Protein AF-0000000070062429 (afdb_homodimer)

Solvent-accessible surface area (backbone atoms only — not comparable to full-atom values): 14730 Å² total; per-residue (Å²): 133,79,77,72,74,72,66,80,68,76,55,63,67,63,40,26,47,52,20,19,51,53,17,20,53,53,18,23,56,52,14,24,55,52,13,23,43,54,13,16,30,54,13,10,53,55,12,18,28,54,13,13,53,51,18,25,38,51,44,48,48,59,53,40,70,71,44,87,50,76,78,37,52,62,55,46,52,49,38,52,50,44,50,52,55,56,72,70,49,67,70,51,47,75,78,54,83,60,47,66,62,53,49,50,53,50,50,52,45,48,51,51,46,49,54,64,50,27,73,58,27,59,75,61,34,86,54,62,77,62,47,47,54,61,40,46,41,64,50,65,63,83,119,132,80,76,72,74,72,66,81,67,76,54,64,66,62,40,26,48,52,21,18,51,54,17,22,54,53,19,22,54,53,14,24,54,52,13,24,42,54,13,16,30,54,14,9,55,54,12,20,32,54,14,13,51,49,20,26,39,51,44,48,47,57,53,40,70,72,44,86,50,75,78,36,52,63,54,45,50,49,38,50,51,45,50,50,54,55,71,70,50,65,70,50,48,77,78,54,84,60,48,66,61,53,49,49,52,51,50,53,46,48,51,50,47,50,53,64,49,28,73,57,27,58,74,63,35,85,55,64,75,60,52,49,55,61,39,46,45,63,49,68,62,83,119

pLDDT: mean 75.32, std 21.4, range [24.08, 95.56]

Foldseek 3Di:
DPPPPPPPPPPPPVVVVVVVVVCVVVVVVVVVVVVVVVVVVVLCLLVLLLVLLQVVLVVLLVVLVVPPDPLSVVLNVLSVVLNVLSVPQPSPDPPDPCNVVSVVVSVVSSVVSVVSVVVVCVVVPVVPPCVVVVVVSVPPVPD/DPPPPPPPPPPPPVVVVVVVVVCVVVCVVVVVVVVVVVVVVVLCLLVLLLVVLQVVLVVLLVVLVVPPDPLSVVLNVLSVVLNVLSVPQPSPDPPDPCNVVSVVVSVVSSVVNVVSVVVVCVVVPVVPPCVVVVCVSVPPVPD

Secondary structure (DSSP, 8-state):
------------HHHHHHHHHHHHHHHHHHHHHHHHHHHHHHHHHHHHHHHHHHHHHHHHHHHHHH---THHHHHHHHHHHHHHHHHH--TT-TT-TTHHHHHHHHHHHHHHHHHHHHHHHHHH----SSHHHHHHHH--TT-/------------HHHHHHHHHHHHHHHHHHHHHHHHHHHHHHHHHHHHHHHHHHHHHHHHHHHHHH---THHHHHHHHHHHHHHHHHH--TT-TT-TTHHHHHHHHHHHHHHHHHHHHHHHHHH----TTHHHHHHHH-----

Radius of gyration: 27.7 Å; Cα contacts (8 Å, |Δi|>4): 374; chains: 2; bounding box: 42×98×60 Å

InterPro domains:
  IPR019191 Essential protein Yae1, N-terminal [PF09811] (19-57)
  IPR052436 LTO1 complex adapter protein [PTHR28532] (14-120)

Sequence (286 aa):
MRRHRRSPGHPPAKFHGEGYQEGYEEGSSLGIVEGRQYGTLHGAKIGSEIGCYRGFALAWKCLLHSSTGEKDSRKMKVVEALIALLQHFPYGDPTYERLHEDLDRIRGKFRQLLQSSRTKMLRWQDLGSEMWACHACHILPWIMRRHRRSPGHPPAKFHGEGYQEGYEEGSSLGIVEGRQYGTLHGAKIGSEIGCYRGFALAWKCLLHSSTGEKDSRKMKVVEALIALLQHFPYGDPTYERLHEDLDRIRGKFRQLLQSSRTKMLRWQDLGSEMWACHACHILPWI

Structure (mmCIF, N/CA/C/O backbone):
data_AF-0000000070062429-model_v1
#
loop_
_entity.id
_entity.type
_entity.pdbx_description
1 polymer 'Protein LTO1 homolog isoform X3'
#
loop_
_atom_site.group_PDB
_atom_site.id
_atom_site.type_symbol
_atom_site.label_atom_id
_atom_site.label_alt_id
_atom_site.label_comp_id
_atom_site.label_asym_id
_atom_site.label_entity_id
_atom_site.label_seq_id
_atom_site.pdbx_PDB_ins_code
_atom_site.Cartn_x
_atom_site.Cartn_y
_atom_site.Cartn_z
_atom_site.occupancy
_atom_site.B_iso_or_equiv
_atom_site.auth_seq_id
_atom_site.auth_comp_id
_atom_site.auth_asym_id
_atom_site.auth_atom_id
_atom_site.pdbx_PDB_model_num
ATOM 1 N N . MET A 1 1 ? 20.422 -67.938 -21.125 1 33.97 1 MET A N 1
ATOM 2 C CA . MET A 1 1 ? 19.109 -67.375 -21.531 1 33.97 1 MET A CA 1
ATOM 3 C C . MET A 1 1 ? 18.891 -66 -20.938 1 33.97 1 MET A C 1
ATOM 5 O O . MET A 1 1 ? 18.719 -65.875 -19.734 1 33.97 1 MET A O 1
ATOM 9 N N . ARG A 1 2 ? 19.625 -65.062 -21.484 1 39.75 2 ARG A N 1
ATOM 10 C CA . ARG A 1 2 ? 19.656 -63.656 -21.109 1 39.75 2 ARG A CA 1
ATOM 11 C C . ARG A 1 2 ? 18.281 -63 -21.281 1 39.75 2 ARG A C 1
ATOM 13 O O . ARG A 1 2 ? 17.719 -63.031 -22.375 1 39.75 2 ARG A O 1
ATOM 20 N N . ARG A 1 3 ? 17.422 -63.188 -20.203 1 43.22 3 ARG A N 1
ATOM 21 C CA . ARG A 1 3 ? 16.141 -62.469 -20.188 1 43.22 3 ARG A CA 1
ATOM 22 C C . ARG A 1 3 ? 16.328 -61.031 -20.672 1 43.22 3 ARG A C 1
ATOM 24 O O . ARG A 1 3 ? 17.125 -60.281 -20.109 1 43.22 3 ARG A O 1
ATOM 31 N N . HIS A 1 4 ? 16.188 -60.812 -22 1 38.59 4 HIS A N 1
ATOM 32 C CA . HIS A 1 4 ? 16.078 -59.469 -22.547 1 38.59 4 HIS A CA 1
ATOM 33 C C . HIS A 1 4 ? 15.102 -58.625 -21.734 1 38.59 4 HIS A C 1
ATOM 35 O O . HIS A 1 4 ? 13.969 -59.031 -21.5 1 38.59 4 HIS A O 1
ATOM 41 N N . ARG A 1 5 ? 15.547 -58 -20.656 1 43.19 5 ARG A N 1
ATOM 42 C CA . ARG A 1 5 ? 14.727 -57.031 -19.953 1 43.19 5 ARG A CA 1
ATOM 43 C C . ARG A 1 5 ? 14.008 -56.094 -20.922 1 43.19 5 ARG A C 1
ATOM 45 O O . ARG A 1 5 ? 14.648 -55.5 -21.797 1 43.19 5 ARG A O 1
ATOM 52 N N . ARG A 1 6 ? 12.773 -56.562 -21.375 1 45.19 6 ARG A N 1
ATOM 53 C CA . ARG A 1 6 ? 11.914 -55.656 -22.141 1 45.19 6 ARG A CA 1
ATOM 54 C C . ARG A 1 6 ? 12 -54.25 -21.625 1 45.19 6 ARG A C 1
ATOM 56 O O . ARG A 1 6 ? 12.016 -54 -20.406 1 45.19 6 ARG A O 1
ATOM 63 N N . SER A 1 7 ? 12.711 -53.375 -22.359 1 42.59 7 SER A N 1
ATOM 64 C CA . SER A 1 7 ? 12.719 -51.938 -22.109 1 42.59 7 SER A CA 1
ATOM 65 C C . SER A 1 7 ? 11.344 -51.438 -21.672 1 42.59 7 SER A C 1
ATOM 67 O O . SER A 1 7 ? 10.32 -51.938 -22.141 1 42.59 7 SER A O 1
ATOM 69 N N . PRO A 1 8 ? 11.172 -51.094 -20.406 1 43.19 8 PRO A N 1
ATOM 70 C CA . PRO A 1 8 ? 9.836 -50.625 -20.031 1 43.19 8 PRO A CA 1
ATOM 71 C C . PRO A 1 8 ? 9.102 -49.938 -21.188 1 43.19 8 PRO A C 1
ATOM 73 O O . PRO A 1 8 ? 9.703 -49.156 -21.922 1 43.19 8 PRO A O 1
ATOM 76 N N . GLY A 1 9 ? 8.367 -50.656 -22.016 1 40.62 9 GLY A N 1
ATOM 77 C CA . GLY A 1 9 ? 7.551 -50.156 -23.094 1 40.62 9 GLY A CA 1
ATOM 78 C C . GLY A 1 9 ? 7.059 -48.75 -22.859 1 40.62 9 GLY A C 1
ATOM 79 O O . GLY A 1 9 ? 6.895 -48.312 -21.719 1 40.62 9 GLY A O 1
ATOM 80 N N . HIS A 1 10 ? 7.5 -47.719 -23.641 1 48.56 10 HIS A N 1
ATOM 81 C CA . HIS A 1 10 ? 6.938 -46.375 -23.688 1 48.56 10 HIS A CA 1
ATOM 82 C C . HIS A 1 10 ? 5.43 -46.406 -23.484 1 48.56 10 HIS A C 1
ATOM 84 O O . HIS A 1 10 ? 4.715 -47.156 -24.141 1 48.56 10 HIS A O 1
ATOM 90 N N . PRO A 1 11 ? 4.895 -46.469 -22.25 1 52.69 11 PRO A N 1
ATOM 91 C CA . PRO A 1 11 ? 3.445 -46.438 -22.062 1 52.69 11 PRO A CA 1
ATOM 92 C C . PRO A 1 11 ? 2.713 -45.844 -23.266 1 52.69 11 PRO A C 1
ATOM 94 O O . PRO A 1 11 ? 3.285 -45.031 -24 1 52.69 11 PRO A O 1
ATOM 97 N N . PRO A 1 12 ? 1.791 -46.375 -23.812 1 60.72 12 PRO A N 1
ATOM 98 C CA . PRO A 1 12 ? 1.217 -45.719 -25 1 60.72 12 PRO A CA 1
ATOM 99 C C . PRO A 1 12 ? 1.075 -44.219 -24.844 1 60.72 12 PRO A C 1
ATOM 101 O O . PRO A 1 12 ? 0.658 -43.75 -23.781 1 60.72 12 PRO A O 1
ATOM 104 N N . ALA A 1 13 ? 2 -43.406 -25.453 1 69.06 13 ALA A N 1
ATOM 105 C CA . ALA A 1 13 ? 2.264 -41.969 -25.547 1 69.06 13 ALA A CA 1
ATOM 106 C C . ALA A 1 13 ? 0.98 -41.156 -25.359 1 69.06 13 ALA A C 1
ATOM 108 O O . ALA A 1 13 ? 0.984 -40.125 -24.719 1 69.06 13 ALA A O 1
ATOM 109 N N . LYS A 1 14 ? -0.053 -41.906 -25.781 1 74.38 14 LYS A N 1
ATOM 110 C CA . LYS A 1 14 ? -1.309 -41.156 -25.828 1 74.38 14 LYS A CA 1
ATOM 111 C C . LYS A 1 14 ? -1.909 -41 -24.438 1 74.38 14 LYS A C 1
ATOM 113 O O . LYS A 1 14 ? -2.367 -39.938 -24.062 1 74.38 14 LYS A O 1
ATOM 118 N N . PHE A 1 15 ? -1.879 -42.156 -23.562 1 78.38 15 PHE A N 1
ATOM 119 C CA . PHE A 1 15 ? -2.494 -42.094 -22.25 1 78.38 15 PHE A CA 1
ATOM 120 C C . PHE A 1 15 ? -1.662 -41.25 -21.297 1 78.38 15 PHE A C 1
ATOM 122 O O . PHE A 1 15 ? -2.211 -40.531 -20.453 1 78.38 15 PHE A O 1
ATOM 129 N N . HIS A 1 16 ? -0.382 -41.5 -21.469 1 84.31 16 HIS A N 1
ATOM 130 C CA . HIS A 1 16 ? 0.483 -40.656 -20.672 1 84.31 16 HIS A CA 1
ATOM 131 C C . HIS A 1 16 ? 0.218 -39.188 -20.984 1 84.31 16 HIS A C 1
ATOM 133 O O . HIS A 1 16 ? 0.141 -38.344 -20.062 1 84.31 16 HIS A O 1
ATOM 139 N N . GLY A 1 17 ? 0.047 -38.75 -22.25 1 87.38 17 GLY A N 1
ATOM 140 C CA . GLY A 1 17 ? -0.195 -37.406 -22.672 1 87.38 17 GLY A CA 1
ATOM 141 C C . GLY A 1 17 ? -1.496 -36.812 -22.141 1 87.38 17 GLY A C 1
ATOM 142 O O . GLY A 1 17 ? -1.546 -35.656 -21.719 1 87.38 17 GLY A O 1
ATOM 143 N N . GLU A 1 18 ? -2.531 -37.656 -22.266 1 87.44 18 GLU A N 1
ATOM 144 C CA . GLU A 1 18 ? -3.82 -37.25 -21.719 1 87.44 18 GLU A CA 1
ATOM 145 C C . GLU A 1 18 ? -3.738 -36.969 -20.219 1 87.44 18 GLU A C 1
ATOM 147 O O . GLU A 1 18 ? -4.27 -36 -19.719 1 87.44 18 GLU A O 1
ATOM 152 N N . GLY A 1 19 ? -3.145 -37.969 -19.453 1 88.38 19 GLY A N 1
ATOM 153 C CA . GLY A 1 19 ? -2.926 -37.781 -18.031 1 88.38 19 GLY A CA 1
ATOM 154 C C . GLY A 1 19 ? -2.111 -36.531 -17.719 1 88.38 19 GLY A C 1
ATOM 155 O O . GLY A 1 19 ? -2.445 -35.781 -16.812 1 88.38 19 GLY A O 1
ATOM 156 N N . TYR A 1 20 ? -1.024 -36.344 -18.438 1 90.38 20 TYR A N 1
ATOM 157 C CA . TYR A 1 20 ? -0.176 -35.156 -18.281 1 90.38 20 TYR A CA 1
ATOM 158 C C . TYR A 1 20 ? -0.984 -33.875 -18.453 1 90.38 20 TYR A C 1
ATOM 160 O O . TYR A 1 20 ? -0.884 -32.969 -17.641 1 90.38 20 TYR A O 1
ATOM 168 N N . GLN A 1 21 ? -1.77 -33.75 -19.531 1 91.94 21 GLN A N 1
ATOM 169 C CA . GLN A 1 21 ? -2.555 -32.531 -19.812 1 91.94 21 GLN A CA 1
ATOM 170 C C . GLN A 1 21 ? -3.578 -32.281 -18.703 1 91.94 21 GLN A C 1
ATOM 172 O O . GLN A 1 21 ? -3.768 -31.141 -18.281 1 91.94 21 GLN A O 1
ATOM 177 N N . GLU A 1 22 ? -4.27 -33.375 -18.328 1 91.81 22 GLU A N 1
ATOM 178 C CA . GLU A 1 22 ? -5.227 -33.219 -17.234 1 91.81 22 GLU A CA 1
ATOM 179 C C . GLU A 1 22 ? -4.547 -32.719 -15.961 1 91.81 22 GLU A C 1
ATOM 181 O O . GLU A 1 22 ? -5.039 -31.812 -15.305 1 91.81 22 GLU A O 1
ATOM 186 N N . GLY A 1 23 ? -3.449 -33.344 -15.57 1 92.12 23 GLY A N 1
ATOM 187 C CA . GLY A 1 23 ? -2.695 -32.906 -14.406 1 92.12 23 GLY A CA 1
ATOM 188 C C . GLY A 1 23 ? -2.195 -31.484 -14.508 1 92.12 23 GLY A C 1
ATOM 189 O O . GLY A 1 23 ? -2.273 -30.734 -13.539 1 92.12 23 GLY A O 1
ATOM 190 N N . TYR A 1 24 ? -1.698 -31.203 -15.656 1 93.62 24 TYR A N 1
ATOM 191 C CA . TYR A 1 24 ? -1.178 -29.859 -15.891 1 93.62 24 TYR A CA 1
ATOM 192 C C . TYR A 1 24 ? -2.264 -28.812 -15.695 1 93.62 24 TYR A C 1
ATOM 194 O O . TYR A 1 24 ? -2.033 -27.797 -15.039 1 93.62 24 TYR A O 1
ATOM 202 N N . GLU A 1 25 ? -3.439 -28.969 -16.266 1 94.5 25 GLU A N 1
ATOM 203 C CA . GLU A 1 25 ? -4.539 -28.016 -16.172 1 94.5 25 GLU A CA 1
ATOM 204 C C . GLU A 1 25 ? -5 -27.859 -14.727 1 94.5 25 GLU A C 1
ATOM 206 O O . GLU A 1 25 ? -5.188 -26.734 -14.25 1 94.5 25 GLU A O 1
ATOM 211 N N . GLU A 1 26 ? -5.164 -28.984 -14.07 1 93.88 26 GLU A N 1
ATOM 212 C CA . GLU A 1 26 ? -5.586 -28.922 -12.672 1 93.88 26 GLU A CA 1
ATOM 213 C C . GLU A 1 26 ? -4.516 -28.281 -11.805 1 93.88 26 GLU A C 1
ATOM 215 O O . GLU A 1 26 ? -4.82 -27.422 -10.969 1 93.88 26 GLU A O 1
ATOM 220 N N . GLY A 1 27 ? -3.293 -28.734 -11.977 1 93.12 27 GLY A N 1
ATOM 221 C CA . GLY A 1 27 ? -2.195 -28.141 -11.227 1 93.12 27 GLY A CA 1
ATOM 222 C C . GLY A 1 27 ? -2.047 -26.641 -11.469 1 93.12 27 GLY A C 1
ATOM 223 O O . GLY A 1 27 ? -1.869 -25.875 -10.523 1 93.12 27 GLY A O 1
ATOM 224 N N . SER A 1 28 ? -2.152 -26.281 -12.719 1 95.12 28 SER A N 1
ATOM 225 C CA . SER A 1 28 ? -2.039 -24.875 -13.086 1 95.12 28 SER A CA 1
ATOM 226 C C . SER A 1 28 ? -3.127 -24.047 -12.422 1 95.12 28 SER A C 1
ATOM 228 O O . SER A 1 28 ? -2.85 -22.969 -11.875 1 95.12 28 SER A O 1
ATOM 230 N N . SER A 1 29 ? -4.332 -24.531 -12.484 1 95.56 29 SER A N 1
ATOM 231 C CA . SER A 1 29 ? -5.465 -23.797 -11.922 1 95.56 29 SER A CA 1
ATOM 232 C C . SER A 1 29 ? -5.312 -23.625 -10.414 1 95.56 29 SER A C 1
ATOM 234 O O . SER A 1 29 ? -5.48 -22.516 -9.898 1 95.56 29 SER A O 1
ATOM 236 N N . LEU A 1 30 ? -4.922 -24.625 -9.734 1 94 30 LEU A N 1
ATOM 237 C CA . LEU A 1 30 ? -4.742 -24.562 -8.281 1 94 30 LEU A CA 1
ATOM 238 C C . LEU A 1 30 ? -3.525 -23.719 -7.926 1 94 30 LEU A C 1
ATOM 240 O O . LEU A 1 30 ? -3.557 -22.953 -6.949 1 94 30 LEU A O 1
ATOM 244 N N . GLY A 1 31 ? -2.527 -23.922 -8.703 1 94.06 31 GLY A N 1
ATOM 245 C CA . GLY A 1 31 ? -1.321 -23.125 -8.5 1 94.06 31 GLY A CA 1
ATOM 246 C C . GLY A 1 31 ? -1.553 -21.641 -8.633 1 94.06 31 GLY A C 1
ATOM 247 O O . GLY A 1 31 ? -1.062 -20.844 -7.82 1 94.06 31 GLY A O 1
ATOM 248 N N . ILE A 1 32 ? -2.26 -21.25 -9.609 1 94.88 32 ILE A N 1
ATOM 249 C CA . ILE A 1 32 ? -2.555 -19.844 -9.852 1 94.88 32 ILE A CA 1
ATOM 250 C C . ILE A 1 32 ? -3.283 -19.266 -8.641 1 94.88 32 ILE A C 1
ATOM 252 O O . ILE A 1 32 ? -2.945 -18.172 -8.172 1 94.88 32 ILE A O 1
ATOM 256 N N . VAL A 1 33 ? -4.281 -19.969 -8.133 1 94.19 33 VAL A N 1
ATOM 257 C CA . VAL A 1 33 ? -5.07 -19.5 -7 1 94.19 33 VAL A CA 1
ATOM 258 C C . VAL A 1 33 ? -4.176 -19.359 -5.773 1 94.19 33 VAL A C 1
ATOM 260 O O . VAL A 1 33 ? -4.215 -18.328 -5.082 1 94.19 33 VAL A O 1
ATOM 263 N N . GLU A 1 34 ? -3.438 -20.359 -5.566 1 93.12 34 GLU A N 1
ATOM 264 C CA . GLU A 1 34 ? -2.516 -20.328 -4.438 1 93.12 34 GLU A CA 1
ATOM 265 C C . GLU A 1 34 ? -1.517 -19.188 -4.574 1 93.12 34 GLU A C 1
ATOM 267 O O . GLU A 1 34 ? -1.298 -18.422 -3.627 1 93.12 34 GLU A O 1
ATOM 272 N N . GLY A 1 35 ? -0.899 -19.031 -5.68 1 93.94 35 GLY A N 1
ATOM 273 C CA . GLY A 1 35 ? 0.041 -17.953 -5.941 1 93.94 35 GLY A CA 1
ATOM 274 C C . GLY A 1 35 ? -0.569 -16.578 -5.773 1 93.94 35 GLY A C 1
ATOM 275 O O . GLY A 1 35 ? 0.047 -15.688 -5.184 1 93.94 35 GLY A O 1
ATOM 276 N N . ARG A 1 36 ? -1.726 -16.5 -6.246 1 93.88 36 ARG A N 1
ATOM 277 C CA . ARG A 1 36 ? -2.418 -15.219 -6.164 1 93.88 36 ARG A CA 1
ATOM 278 C C . ARG A 1 36 ? -2.635 -14.805 -4.715 1 93.88 36 ARG A C 1
ATOM 280 O O . ARG A 1 36 ? -2.463 -13.633 -4.367 1 93.88 36 ARG A O 1
ATOM 287 N N . GLN A 1 37 ? -2.98 -15.719 -3.869 1 93.25 37 GLN A N 1
ATOM 288 C CA . GLN A 1 37 ? -3.219 -15.43 -2.459 1 93.25 37 GLN A CA 1
ATOM 289 C C . GLN A 1 37 ? -1.938 -14.969 -1.767 1 93.25 37 GLN A C 1
ATOM 291 O O . GLN A 1 37 ? -1.93 -13.945 -1.08 1 93.25 37 GLN A O 1
ATOM 296 N N . TYR A 1 38 ? -0.956 -15.766 -2.047 1 91.38 38 TYR A N 1
ATOM 297 C CA . TYR A 1 38 ? 0.331 -15.406 -1.461 1 91.38 38 TYR A CA 1
ATOM 298 C C . TYR A 1 38 ? 0.817 -14.062 -1.988 1 91.38 38 TYR A C 1
ATOM 300 O O . TYR A 1 38 ? 1.292 -13.219 -1.221 1 91.38 38 TYR A O 1
ATOM 308 N N . GLY A 1 39 ? 0.739 -13.859 -3.234 1 92.75 39 GLY A N 1
ATOM 309 C CA . GLY A 1 39 ? 1.167 -12.625 -3.861 1 92.75 39 GLY A CA 1
ATOM 310 C C . GLY A 1 39 ? 0.412 -11.406 -3.355 1 92.75 39 GLY A C 1
ATOM 311 O O . GLY A 1 39 ? 1.014 -10.367 -3.078 1 92.75 39 GLY A O 1
ATOM 312 N N . THR A 1 40 ? -0.856 -11.586 -3.291 1 93.25 40 THR A N 1
ATOM 313 C CA . THR A 1 40 ? -1.691 -10.484 -2.82 1 93.25 40 THR A CA 1
ATOM 314 C C . THR A 1 40 ? -1.245 -10.023 -1.438 1 93.25 40 THR A C 1
ATOM 316 O O . THR A 1 40 ? -1.088 -8.82 -1.2 1 93.25 40 THR A O 1
ATOM 319 N N . LEU A 1 41 ? -0.995 -10.93 -0.565 1 91.44 41 LEU A N 1
ATOM 320 C CA . LEU A 1 41 ? -0.573 -10.602 0.792 1 91.44 41 LEU A CA 1
ATOM 321 C C . LEU A 1 41 ? 0.782 -9.898 0.786 1 91.44 41 LEU A C 1
ATOM 323 O O . LEU A 1 41 ? 0.947 -8.852 1.414 1 91.44 41 LEU A O 1
ATOM 327 N N . HIS A 1 42 ? 1.645 -10.445 0.05 1 90.81 42 HIS A N 1
ATOM 328 C CA . HIS A 1 42 ? 2.988 -9.883 -0.016 1 90.81 42 HIS A CA 1
ATOM 329 C C . HIS A 1 42 ? 2.971 -8.484 -0.627 1 90.81 42 HIS A C 1
ATOM 331 O O . HIS A 1 42 ? 3.609 -7.57 -0.106 1 90.81 42 HIS A O 1
ATOM 337 N N . GLY A 1 43 ? 2.293 -8.328 -1.675 1 91.38 43 GLY A N 1
ATOM 338 C CA . GLY A 1 43 ? 2.158 -7.035 -2.326 1 91.38 43 GLY A CA 1
ATOM 339 C C . GLY A 1 43 ? 1.518 -5.984 -1.44 1 91.38 43 GLY A C 1
ATOM 340 O O . GLY A 1 43 ? 1.979 -4.844 -1.39 1 91.38 43 GLY A O 1
ATOM 341 N N . ALA A 1 44 ? 0.504 -6.414 -0.768 1 91 44 ALA A N 1
ATOM 342 C CA . ALA A 1 44 ? -0.208 -5.484 0.109 1 91 44 ALA A CA 1
ATOM 343 C C . ALA A 1 44 ? 0.702 -4.973 1.221 1 91 44 ALA A C 1
ATOM 345 O O . ALA A 1 44 ? 0.634 -3.801 1.596 1 91 44 ALA A O 1
ATOM 346 N N . LYS A 1 45 ? 1.527 -5.758 1.669 1 89.44 45 LYS A N 1
ATOM 347 C CA . LYS A 1 45 ? 2.445 -5.379 2.738 1 89.44 45 LYS A CA 1
ATOM 348 C C . LYS A 1 45 ? 3.418 -4.301 2.271 1 89.44 45 LYS A C 1
ATOM 350 O O . LYS A 1 45 ? 3.551 -3.256 2.914 1 89.44 45 LYS A O 1
ATOM 355 N N . ILE A 1 46 ? 4.027 -4.586 1.17 1 90.12 46 ILE A N 1
ATOM 356 C CA . ILE A 1 46 ? 4.992 -3.635 0.629 1 90.12 46 ILE A CA 1
ATOM 357 C C . ILE A 1 46 ? 4.27 -2.377 0.152 1 90.12 46 ILE A C 1
ATOM 359 O O . ILE A 1 46 ? 4.703 -1.259 0.441 1 90.12 46 ILE A O 1
ATOM 363 N N . GLY A 1 47 ? 3.195 -2.592 -0.509 1 90.44 47 GLY A N 1
ATOM 364 C CA . GLY A 1 47 ? 2.406 -1.469 -0.989 1 90.44 47 GLY A CA 1
ATOM 365 C C . GLY A 1 47 ? 1.939 -0.549 0.124 1 90.44 47 GLY A C 1
ATOM 366 O O . GLY A 1 47 ? 2.061 0.673 0.018 1 90.44 47 GLY A O 1
ATOM 367 N N . SER A 1 48 ? 1.436 -1.145 1.159 1 90.44 48 SER A N 1
ATOM 368 C CA . SER A 1 48 ? 0.925 -0.345 2.268 1 90.44 48 SER A CA 1
ATOM 369 C C . SER A 1 48 ? 2.039 0.456 2.932 1 90.44 48 SER A C 1
ATOM 371 O O . SER A 1 48 ? 1.833 1.603 3.334 1 90.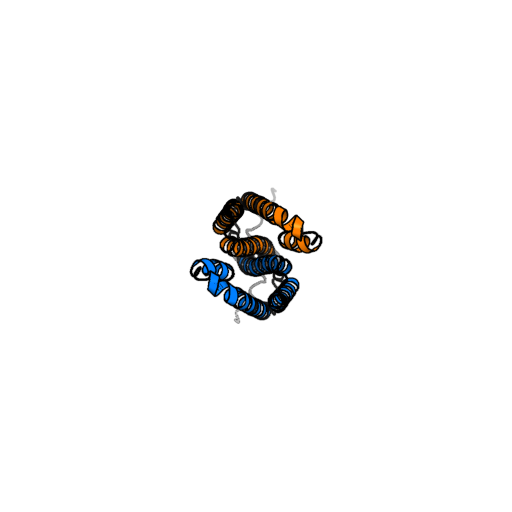44 48 SER A O 1
ATOM 373 N N . GLU A 1 49 ? 3.174 -0.044 3.059 1 88.31 49 GLU A N 1
ATOM 374 C CA . GLU A 1 49 ? 4.324 0.652 3.631 1 88.31 49 GLU A CA 1
ATOM 375 C C . GLU A 1 49 ? 4.715 1.858 2.783 1 88.31 49 GLU A C 1
ATOM 377 O O . GLU A 1 49 ? 4.816 2.977 3.295 1 88.31 49 GLU A O 1
ATOM 382 N N . ILE A 1 50 ? 4.855 1.591 1.545 1 90.81 50 ILE A N 1
ATOM 383 C CA . ILE A 1 50 ? 5.238 2.645 0.613 1 90.81 50 ILE A CA 1
ATOM 384 C C . ILE A 1 50 ? 4.16 3.723 0.578 1 90.81 50 ILE A C 1
ATOM 386 O O . ILE A 1 50 ? 4.465 4.918 0.587 1 90.81 50 ILE A O 1
ATOM 390 N N . GLY A 1 51 ? 2.924 3.279 0.53 1 90.25 51 GLY A N 1
ATOM 391 C CA . GLY A 1 51 ? 1.824 4.23 0.567 1 90.25 51 GLY A CA 1
ATOM 392 C C . GLY A 1 51 ? 1.825 5.094 1.814 1 90.25 51 GLY A C 1
ATOM 393 O O . GLY A 1 51 ? 1.598 6.305 1.739 1 90.25 51 GLY A O 1
ATOM 394 N N . CYS A 1 52 ? 2.123 4.477 2.893 1 89.56 52 CYS A N 1
ATOM 395 C CA . CYS A 1 52 ? 2.16 5.203 4.156 1 89.56 52 CYS A CA 1
ATOM 396 C C . CYS A 1 52 ? 3.213 6.309 4.121 1 89.56 52 CYS A C 1
ATOM 398 O O . CYS A 1 52 ? 2.939 7.445 4.508 1 89.56 52 CYS A O 1
ATOM 400 N N . TYR A 1 53 ? 4.359 5.98 3.605 1 89.81 53 TYR A N 1
ATOM 401 C CA . TYR A 1 53 ? 5.414 6.98 3.48 1 89.81 53 TYR A CA 1
ATOM 402 C C . TYR A 1 53 ? 4.996 8.102 2.539 1 89.81 53 TYR A C 1
ATOM 404 O O . TYR A 1 53 ? 5.23 9.281 2.822 1 89.81 53 TYR A O 1
ATOM 412 N N . ARG A 1 54 ? 4.402 7.719 1.512 1 90.12 54 ARG A N 1
ATOM 413 C CA . ARG A 1 54 ? 3.992 8.688 0.501 1 90.12 54 ARG A CA 1
ATOM 414 C C . ARG A 1 54 ? 2.926 9.633 1.048 1 90.12 54 ARG A C 1
ATOM 416 O O . ARG A 1 54 ? 3.039 10.852 0.908 1 90.12 54 ARG A O 1
ATOM 423 N N . GLY A 1 55 ? 1.896 9.031 1.664 1 88.94 55 GLY A N 1
ATOM 424 C CA . GLY A 1 55 ? 0.858 9.867 2.248 1 88.94 55 GLY A CA 1
ATOM 425 C C . GLY A 1 55 ? 1.38 10.805 3.32 1 88.94 55 GLY A C 1
ATOM 426 O O . GLY A 1 55 ? 1.013 11.977 3.355 1 88.94 55 GLY A O 1
ATOM 427 N N . PHE A 1 56 ? 2.26 10.32 4.102 1 89.31 56 PHE A N 1
ATOM 428 C CA . PHE A 1 56 ? 2.859 11.109 5.172 1 89.31 56 PHE A CA 1
ATOM 429 C C . PHE A 1 56 ? 3.68 12.258 4.602 1 89.31 56 PHE A C 1
ATOM 431 O O . PHE A 1 56 ? 3.541 13.406 5.039 1 89.31 56 PHE A O 1
ATOM 438 N N . ALA A 1 57 ? 4.488 11.953 3.664 1 88.31 57 ALA A N 1
ATOM 439 C CA . ALA A 1 57 ? 5.363 12.953 3.059 1 88.31 57 ALA A CA 1
ATOM 440 C C . ALA A 1 57 ? 4.551 14.039 2.354 1 88.31 57 ALA A C 1
ATOM 442 O O . ALA A 1 57 ? 4.883 15.219 2.434 1 88.31 57 ALA A O 1
ATOM 443 N N . LEU A 1 58 ? 3.527 13.648 1.734 1 86.88 58 LEU A N 1
ATOM 444 C CA . LEU A 1 58 ? 2.695 14.609 1.017 1 86.88 58 LEU A CA 1
ATOM 445 C C . LEU A 1 58 ? 1.984 15.539 1.988 1 86.88 58 LEU A C 1
ATOM 447 O O . LEU A 1 58 ? 1.914 16.75 1.754 1 86.88 58 LEU A O 1
ATOM 451 N N . ALA A 1 59 ? 1.498 14.961 3.027 1 85.44 59 ALA A N 1
ATOM 452 C CA . ALA A 1 59 ? 0.865 15.805 4.035 1 85.44 59 ALA A CA 1
ATOM 453 C C . ALA A 1 59 ? 1.862 16.797 4.629 1 85.44 59 ALA A C 1
ATOM 455 O O . ALA A 1 59 ? 1.547 17.969 4.801 1 85.44 59 ALA A O 1
ATOM 456 N N . TRP A 1 60 ? 3.059 16.375 4.859 1 83.5 60 TRP A N 1
ATOM 457 C CA . TRP A 1 60 ? 4.098 17.219 5.426 1 83.5 60 TRP A CA 1
ATOM 458 C C . TRP A 1 60 ? 4.512 18.312 4.434 1 83.5 60 TRP A C 1
ATOM 460 O O . TRP A 1 60 ? 4.766 19.453 4.824 1 83.5 60 TRP A O 1
ATOM 470 N N . LYS A 1 61 ? 4.59 17.859 3.309 1 84.56 61 LYS A N 1
ATOM 471 C CA . LYS A 1 61 ? 4.93 18.828 2.273 1 84.56 61 LYS A CA 1
ATOM 472 C C . LYS A 1 61 ? 3.916 19.969 2.234 1 84.56 61 LYS A C 1
ATOM 474 O O . LYS A 1 61 ? 4.293 21.141 2.139 1 84.56 61 LYS A O 1
ATOM 479 N N . CYS A 1 62 ? 2.678 19.609 2.299 1 76 62 CYS A N 1
ATOM 480 C CA . CYS A 1 62 ? 1.605 20.609 2.299 1 76 62 CYS A CA 1
ATOM 481 C C . CYS A 1 62 ? 1.715 21.531 3.508 1 76 62 CYS A C 1
ATOM 483 O O . CYS A 1 62 ? 1.508 22.734 3.393 1 76 62 CYS A O 1
ATOM 485 N N . LEU A 1 63 ? 2.104 21.094 4.617 1 72.94 63 LEU A N 1
ATOM 486 C CA . LEU A 1 63 ? 2.209 21.859 5.852 1 72.94 63 LEU A CA 1
ATOM 487 C C . LEU A 1 63 ? 3.408 22.812 5.805 1 72.94 63 LEU A C 1
ATOM 489 O O . LEU A 1 63 ? 3.311 23.969 6.223 1 72.94 63 LEU A O 1
ATOM 493 N N . LEU A 1 64 ? 4.477 22.312 5.297 1 77 64 LEU A N 1
ATOM 494 C CA . LEU A 1 64 ? 5.695 23.094 5.227 1 77 64 LEU A CA 1
ATOM 495 C C . LEU A 1 64 ? 5.562 24.219 4.199 1 77 64 LEU A C 1
ATOM 497 O O . LEU A 1 64 ? 6.16 25.281 4.352 1 77 64 LEU A O 1
ATOM 501 N N . HIS A 1 65 ? 4.844 23.891 3.24 1 74.19 65 HIS A N 1
ATOM 502 C CA . HIS A 1 65 ? 4.617 24.906 2.229 1 74.19 65 HIS A CA 1
ATOM 503 C C . HIS A 1 65 ? 3.82 26.078 2.801 1 74.19 65 HIS A C 1
ATOM 505 O O . HIS A 1 65 ? 4.031 27.234 2.406 1 74.19 65 HIS A O 1
ATOM 511 N N . SER A 1 66 ? 3.055 25.781 3.756 1 69.19 66 SER A N 1
ATOM 512 C CA . SER A 1 66 ? 2.256 26.828 4.367 1 69.19 66 SER A CA 1
ATOM 513 C C . SER A 1 66 ? 3.064 27.609 5.406 1 69.19 66 SER A C 1
ATOM 515 O O . SER A 1 66 ? 2.721 28.734 5.746 1 69.19 66 SER A O 1
ATOM 517 N N . SER A 1 67 ? 4.125 27.016 5.789 1 65.62 67 SER A N 1
ATOM 518 C CA . SER A 1 67 ? 4.914 27.656 6.84 1 65.62 67 SER A CA 1
ATOM 519 C C . SER A 1 67 ? 6.105 28.406 6.254 1 65.62 67 SER A C 1
ATOM 521 O O . SER A 1 67 ? 6.676 27.984 5.246 1 65.62 67 SER A O 1
ATOM 523 N N . THR A 1 68 ? 6.336 29.672 6.406 1 62 68 THR A N 1
ATOM 524 C CA . THR A 1 68 ? 7.293 30.578 5.777 1 62 68 THR A CA 1
ATOM 525 C C . THR A 1 68 ? 8.609 30.594 6.547 1 62 68 THR A C 1
ATOM 527 O O . THR A 1 68 ? 9.531 31.328 6.191 1 62 68 THR A O 1
ATOM 530 N N . GLY A 1 69 ? 8.977 29.75 7.301 1 60.66 69 GLY A N 1
ATOM 531 C CA . GLY A 1 69 ? 10.219 30 8.008 1 60.66 69 GLY A CA 1
ATOM 532 C C . GLY A 1 69 ? 11.398 29.25 7.434 1 60.66 69 GLY A C 1
ATOM 533 O O . GLY A 1 69 ? 11.227 28.312 6.66 1 60.66 69 GLY A O 1
ATOM 534 N N . GLU A 1 70 ? 12.648 29.938 7.445 1 58.75 70 GLU A N 1
ATOM 535 C CA . GLU A 1 70 ? 13.922 29.391 6.98 1 58.75 70 GLU A CA 1
ATOM 536 C C . GLU A 1 70 ? 14.047 27.906 7.336 1 58.75 70 GLU A C 1
ATOM 538 O O . GLU A 1 70 ? 14.453 27.094 6.504 1 58.75 70 GLU A O 1
ATOM 543 N N . LYS A 1 71 ? 13.797 27.453 8.602 1 61.53 71 LYS A N 1
ATOM 544 C CA . LYS A 1 71 ? 13.859 26.078 9.086 1 61.53 71 LYS A CA 1
ATOM 545 C C . LYS A 1 71 ? 12.945 25.172 8.273 1 61.53 71 LYS A C 1
ATOM 547 O O . LYS A 1 71 ? 13.273 24.016 8.039 1 61.53 71 LYS A O 1
ATOM 552 N N . ASP A 1 72 ? 12.164 25.719 7.441 1 74.12 72 ASP A N 1
ATOM 553 C CA . ASP A 1 72 ? 11.195 24.953 6.66 1 74.12 72 ASP A CA 1
ATOM 554 C C . ASP A 1 72 ? 11.766 24.562 5.301 1 74.12 72 ASP A C 1
ATOM 556 O O . ASP A 1 72 ? 11.336 23.562 4.707 1 74.12 72 ASP A O 1
ATOM 560 N N . SER A 1 73 ? 12.984 25.203 5.156 1 81.75 73 SER A N 1
ATOM 561 C CA . SER A 1 73 ? 13.578 24.875 3.863 1 81.75 73 SER A CA 1
ATOM 562 C C . SER A 1 73 ? 14.273 23.516 3.9 1 81.75 73 SER A C 1
ATOM 564 O O . SER A 1 73 ? 14.148 22.734 2.963 1 81.75 73 SER A O 1
ATOM 566 N N . ARG A 1 74 ? 15.016 23.219 4.996 1 83.31 74 ARG A N 1
ATOM 567 C CA . ARG A 1 74 ? 15.703 21.938 5.121 1 83.31 74 ARG A CA 1
ATOM 568 C C . ARG A 1 74 ? 14.695 20.797 5.184 1 83.31 74 ARG A C 1
ATOM 570 O O . ARG A 1 74 ? 14.898 19.75 4.562 1 83.31 74 ARG A O 1
ATOM 577 N N . LYS A 1 75 ? 13.711 20.984 5.891 1 84 75 LYS A N 1
ATOM 578 C CA . LYS A 1 75 ? 12.648 19.984 5.992 1 84 75 LYS A CA 1
ATOM 579 C C . LYS A 1 75 ? 12.008 19.719 4.633 1 84 75 LYS A C 1
ATOM 581 O O . LYS A 1 75 ? 11.711 18.578 4.285 1 84 75 LYS A O 1
ATOM 586 N N . MET A 1 76 ? 11.875 20.797 3.914 1 88.81 76 MET A N 1
ATOM 587 C CA . MET A 1 76 ? 11.281 20.672 2.588 1 88.81 76 MET A CA 1
ATOM 588 C C . MET A 1 76 ? 12.164 19.844 1.66 1 88.81 76 MET A C 1
ATOM 590 O O . MET A 1 76 ? 11.664 19.031 0.888 1 88.81 76 MET A O 1
ATOM 594 N N . LYS A 1 77 ? 13.367 20.016 1.794 1 92.25 77 LYS A N 1
ATOM 595 C CA . LYS A 1 77 ? 14.305 19.266 0.96 1 92.25 77 LYS A CA 1
ATOM 596 C C . LYS A 1 77 ? 14.242 17.781 1.265 1 92.25 77 LYS A C 1
ATOM 598 O O . LYS A 1 77 ? 14.258 16.953 0.35 1 92.25 77 LYS A O 1
ATOM 603 N N . VAL A 1 78 ? 14.188 17.438 2.502 1 91.62 78 VAL A N 1
ATOM 604 C CA . VAL A 1 78 ? 14.102 16.047 2.914 1 91.62 78 VAL A CA 1
ATOM 605 C C . VAL A 1 78 ? 12.797 15.43 2.414 1 91.62 78 VAL A C 1
ATOM 607 O O . VAL A 1 78 ? 12.781 14.312 1.899 1 91.62 78 VAL A O 1
ATOM 610 N N . VAL A 1 79 ? 11.742 16.156 2.541 1 91.19 79 VAL A N 1
ATOM 611 C CA . VAL A 1 79 ? 10.43 15.695 2.109 1 91.19 79 VAL A CA 1
ATOM 612 C C . VAL A 1 79 ? 10.43 15.484 0.596 1 91.19 79 VAL A C 1
ATOM 614 O O . VAL A 1 79 ? 9.945 14.461 0.106 1 91.19 79 VAL A O 1
ATOM 617 N N . GLU A 1 80 ? 10.969 16.375 -0.089 1 92.25 80 GLU A N 1
ATOM 618 C CA . GLU A 1 80 ? 11.008 16.281 -1.545 1 92.25 80 GLU A CA 1
ATOM 619 C C . GLU A 1 80 ? 11.898 15.125 -1.996 1 92.25 80 GLU A C 1
ATOM 621 O O . GLU A 1 80 ? 11.578 14.43 -2.969 1 92.25 80 GLU A O 1
ATOM 626 N N . ALA A 1 81 ? 12.969 14.891 -1.323 1 95.5 81 ALA A N 1
ATOM 627 C CA . ALA A 1 81 ? 13.828 13.75 -1.621 1 95.5 81 ALA A CA 1
ATOM 628 C C . ALA A 1 81 ? 13.094 12.43 -1.394 1 95.5 81 ALA A C 1
ATOM 630 O O . ALA A 1 81 ? 13.195 11.508 -2.205 1 95.5 81 ALA A O 1
ATOM 631 N N . LEU A 1 82 ? 12.406 12.336 -0.33 1 94.44 82 LEU A N 1
ATOM 632 C CA . LEU A 1 82 ? 11.617 11.141 -0.047 1 94.44 82 LEU A CA 1
ATOM 633 C C . LEU A 1 82 ? 10.547 10.93 -1.117 1 94.44 82 LEU A C 1
ATOM 635 O O . LEU A 1 82 ? 10.375 9.812 -1.606 1 94.44 82 LEU A O 1
ATOM 639 N N . ILE A 1 83 ? 9.93 11.953 -1.493 1 92 83 ILE A N 1
ATOM 640 C CA . ILE A 1 83 ? 8.883 11.859 -2.504 1 92 83 ILE A CA 1
ATOM 641 C C . ILE A 1 83 ? 9.484 11.391 -3.828 1 92 83 ILE A C 1
ATOM 643 O O . ILE A 1 83 ? 8.891 10.562 -4.523 1 92 83 ILE A O 1
ATOM 647 N N . ALA A 1 84 ? 10.586 11.875 -4.113 1 93 84 ALA A N 1
ATOM 648 C CA . ALA A 1 84 ? 11.258 11.461 -5.34 1 93 84 ALA A CA 1
ATOM 649 C C . ALA A 1 84 ? 11.609 9.977 -5.301 1 93 84 ALA A C 1
ATOM 651 O O . ALA A 1 84 ? 11.391 9.258 -6.281 1 93 84 ALA A O 1
ATOM 652 N N . LEU A 1 85 ? 12.117 9.516 -4.238 1 94.31 85 LEU A N 1
ATOM 653 C CA . LEU A 1 85 ? 12.445 8.109 -4.074 1 94.31 85 LEU A CA 1
ATOM 654 C C . LEU A 1 85 ? 11.203 7.238 -4.227 1 94.31 85 LEU A C 1
ATOM 656 O O . LEU A 1 85 ? 11.242 6.191 -4.883 1 94.31 85 LEU A O 1
ATOM 660 N N . LEU A 1 86 ? 10.172 7.68 -3.693 1 92.81 86 LEU A N 1
ATOM 661 C CA . LEU A 1 86 ? 8.922 6.934 -3.725 1 92.81 86 LEU A CA 1
ATOM 662 C C . LEU A 1 86 ? 8.344 6.895 -5.137 1 92.81 86 LEU A C 1
ATOM 664 O O . LEU A 1 86 ? 7.797 5.875 -5.559 1 92.81 86 LEU A O 1
ATOM 668 N N . GLN A 1 87 ? 8.445 7.961 -5.832 1 88.81 87 GLN A N 1
ATOM 669 C CA . GLN A 1 87 ? 7.906 8.055 -7.188 1 88.81 87 GLN A CA 1
ATOM 670 C C . GLN A 1 87 ? 8.656 7.129 -8.141 1 88.81 87 GLN A C 1
ATOM 672 O O . GLN A 1 87 ? 8.07 6.613 -9.094 1 88.81 87 GLN A O 1
ATOM 677 N N . HIS A 1 88 ? 9.828 6.887 -7.824 1 91.56 88 HIS A N 1
ATOM 678 C CA . HIS A 1 88 ? 10.648 6.074 -8.719 1 91.56 88 HIS A CA 1
ATOM 679 C C . HIS A 1 88 ? 10.711 4.625 -8.242 1 91.56 88 HIS A C 1
ATOM 681 O O . HIS A 1 88 ? 11.289 3.773 -8.922 1 91.56 88 HIS A O 1
ATOM 687 N N . PHE A 1 89 ? 10.078 4.297 -7.191 1 92.38 89 PHE A N 1
ATOM 688 C CA . PHE A 1 89 ? 10.094 2.945 -6.645 1 92.38 89 PHE A CA 1
ATOM 689 C C . PHE A 1 89 ? 9.055 2.07 -7.336 1 92.38 89 PHE A C 1
ATOM 691 O O . PHE A 1 89 ? 7.855 2.359 -7.277 1 92.38 89 PHE A O 1
ATOM 698 N N . PRO A 1 90 ? 9.492 1.007 -7.91 1 90.56 90 PRO A N 1
ATOM 699 C CA . PRO A 1 90 ? 8.547 0.133 -8.609 1 90.56 90 PRO A CA 1
ATOM 700 C C . PRO A 1 90 ? 7.891 -0.89 -7.6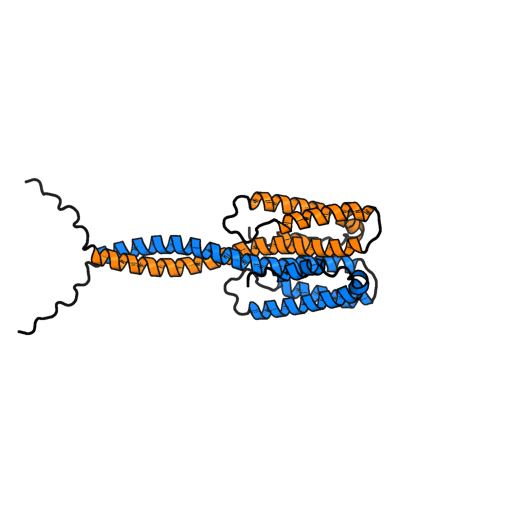88 1 90.56 90 PRO A C 1
ATOM 702 O O . PRO A 1 90 ? 8.078 -2.096 -7.859 1 90.56 90 PRO A O 1
ATOM 705 N N . TYR A 1 91 ? 7.074 -0.523 -6.793 1 82.94 91 TYR A N 1
ATOM 706 C CA . TYR A 1 91 ? 6.551 -1.354 -5.715 1 82.94 91 TYR A CA 1
ATOM 707 C C . TYR A 1 91 ? 5.609 -2.424 -6.258 1 82.94 91 TYR A C 1
ATOM 709 O O . TYR A 1 91 ? 5.34 -3.42 -5.586 1 82.94 91 TYR A O 1
ATOM 717 N N . GLY A 1 92 ? 5.172 -2.373 -7.512 1 81.5 92 GLY A N 1
ATOM 718 C CA . GLY A 1 92 ? 4.289 -3.365 -8.102 1 81.5 92 GLY A CA 1
ATOM 719 C C . GLY A 1 92 ? 5.012 -4.355 -8.992 1 81.5 92 GLY A C 1
ATOM 720 O O . GLY A 1 92 ? 4.395 -5.262 -9.555 1 81.5 92 GLY A O 1
ATOM 721 N N . ASP A 1 93 ? 6.23 -4.156 -9.031 1 85.62 93 ASP A N 1
ATOM 722 C CA . ASP A 1 93 ? 6.992 -5.062 -9.891 1 85.62 93 ASP A CA 1
ATOM 723 C C . ASP A 1 93 ? 7.488 -6.273 -9.102 1 85.62 93 ASP A C 1
ATOM 725 O O . ASP A 1 93 ? 8.43 -6.164 -8.312 1 85.62 93 ASP A O 1
ATOM 729 N N . PRO A 1 94 ? 6.887 -7.426 -9.383 1 85.44 94 PRO A N 1
ATOM 730 C CA . PR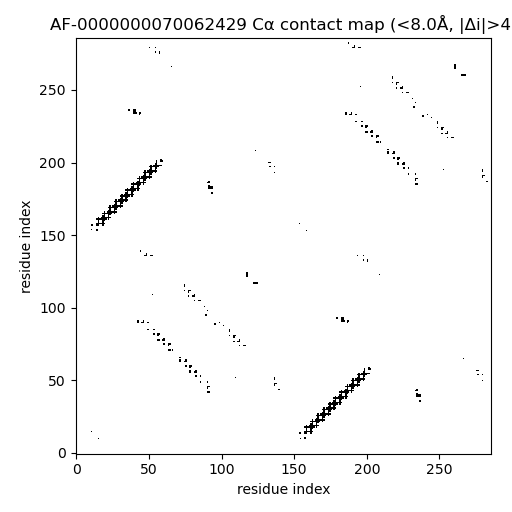O A 1 94 ? 7.25 -8.641 -8.648 1 85.44 94 PRO A CA 1
ATOM 731 C C . PRO A 1 94 ? 8.648 -9.141 -8.984 1 85.44 94 PRO A C 1
ATOM 733 O O . PRO A 1 94 ? 9.195 -9.992 -8.273 1 85.44 94 PRO A O 1
ATOM 736 N N . THR A 1 95 ? 9.234 -8.664 -10 1 85.31 95 THR A N 1
ATOM 737 C CA . THR A 1 95 ? 10.531 -9.164 -10.438 1 85.31 95 THR A CA 1
ATOM 738 C C . THR A 1 95 ? 11.633 -8.148 -10.125 1 85.31 95 THR A C 1
ATOM 740 O O . THR A 1 95 ? 12.773 -8.305 -10.555 1 85.31 95 THR A O 1
ATOM 743 N N . TYR A 1 96 ? 11.297 -7.238 -9.391 1 89.81 96 TYR A N 1
ATOM 744 C CA . TYR A 1 96 ? 12.25 -6.18 -9.07 1 89.81 96 TYR A CA 1
ATOM 745 C C . TYR A 1 96 ? 13.398 -6.719 -8.227 1 89.81 96 TYR A C 1
ATOM 747 O O . TYR A 1 96 ? 13.211 -7.07 -7.062 1 89.81 96 TYR A O 1
ATOM 755 N N . GLU A 1 97 ? 14.641 -6.688 -8.68 1 89.06 97 GLU A N 1
ATOM 756 C CA . GLU A 1 97 ? 15.805 -7.309 -8.055 1 89.06 97 GLU A CA 1
ATOM 757 C C . GLU A 1 97 ? 16.328 -6.453 -6.902 1 89.06 97 GLU A C 1
ATOM 759 O O . GLU A 1 97 ? 16.844 -6.984 -5.914 1 89.06 97 GLU A O 1
ATOM 764 N N . ARG A 1 98 ? 16.266 -5.191 -7.062 1 92.75 98 ARG A N 1
ATOM 765 C CA . ARG A 1 98 ? 16.828 -4.293 -6.062 1 92.75 98 ARG A CA 1
ATOM 766 C C . ARG A 1 98 ? 15.766 -3.822 -5.082 1 92.75 98 ARG A C 1
ATOM 768 O O . ARG A 1 98 ? 15.891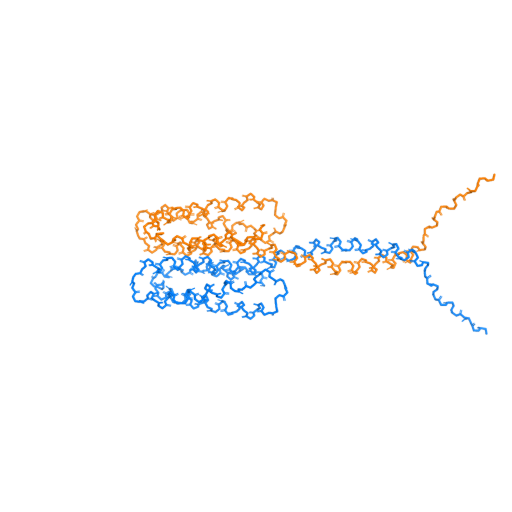 -2.754 -4.484 1 92.75 98 ARG A O 1
ATOM 775 N N . LEU A 1 99 ? 14.75 -4.57 -4.816 1 90.81 99 LEU A N 1
ATOM 776 C CA . LEU A 1 99 ? 13.609 -4.203 -3.98 1 90.81 99 LEU A CA 1
ATOM 777 C C . LEU A 1 99 ? 14.062 -3.887 -2.559 1 90.81 99 LEU A C 1
ATOM 779 O O . LEU A 1 99 ? 13.781 -2.803 -2.041 1 90.81 99 LEU A O 1
ATOM 783 N N . HIS A 1 100 ? 14.844 -4.762 -2.008 1 89.62 100 HIS A N 1
ATOM 784 C CA . HIS A 1 100 ? 15.195 -4.617 -0.599 1 89.62 100 HIS A CA 1
ATOM 785 C C . HIS A 1 100 ? 16.172 -3.475 -0.387 1 89.62 100 HIS A C 1
ATOM 787 O O . HIS A 1 100 ? 16.078 -2.732 0.591 1 89.62 100 HIS A O 1
ATOM 793 N N . GLU A 1 101 ? 16.984 -3.344 -1.303 1 94.12 101 GLU A N 1
ATOM 794 C CA . GLU A 1 101 ? 17.953 -2.254 -1.216 1 94.12 101 GLU A CA 1
ATOM 795 C C . GLU A 1 101 ? 17.266 -0.896 -1.325 1 94.12 101 GLU A C 1
ATOM 797 O O . GLU A 1 101 ? 17.531 0.005 -0.526 1 94.12 101 GLU A O 1
ATOM 802 N N . ASP A 1 102 ? 16.391 -0.788 -2.283 1 95 102 ASP A N 1
ATOM 803 C CA . ASP A 1 102 ? 15.68 0.471 -2.479 1 95 102 ASP A CA 1
ATOM 804 C C . ASP A 1 102 ? 14.688 0.726 -1.345 1 95 102 ASP A C 1
ATOM 806 O O . ASP A 1 102 ? 14.492 1.869 -0.926 1 95 102 ASP A O 1
ATOM 810 N N . LEU A 1 103 ? 14.117 -0.311 -0.835 1 92.06 103 LEU A N 1
ATOM 811 C CA . LEU A 1 103 ? 13.219 -0.175 0.31 1 92.06 103 LEU A CA 1
ATOM 812 C C . LEU A 1 103 ? 13.977 0.337 1.531 1 92.06 103 LEU A C 1
ATOM 814 O O . LEU A 1 103 ? 13.484 1.21 2.25 1 92.06 103 LEU A O 1
ATOM 818 N N . ASP A 1 104 ? 15.125 -0.138 1.719 1 92.44 104 ASP A N 1
ATOM 819 C CA . ASP A 1 104 ? 15.938 0.309 2.844 1 92.44 104 ASP A CA 1
ATOM 820 C C . ASP A 1 104 ? 16.328 1.778 2.691 1 92.44 104 ASP A C 1
ATOM 822 O O . ASP A 1 104 ? 16.375 2.52 3.676 1 92.44 104 ASP A O 1
ATOM 826 N N . ARG A 1 105 ? 16.609 2.148 1.517 1 94.75 105 ARG A N 1
ATOM 827 C CA . ARG A 1 105 ? 16.922 3.547 1.232 1 94.75 105 ARG A CA 1
ATOM 828 C C . ARG A 1 105 ? 15.719 4.441 1.548 1 94.75 105 ARG A C 1
ATOM 830 O O . ARG A 1 105 ? 15.883 5.508 2.15 1 94.75 105 ARG A O 1
ATOM 837 N N . ILE A 1 106 ? 14.578 4.031 1.208 1 93.44 106 ILE A N 1
ATOM 838 C CA . ILE A 1 106 ? 13.344 4.766 1.453 1 93.44 106 ILE A CA 1
ATOM 839 C C . ILE A 1 106 ? 13.078 4.836 2.955 1 93.44 106 ILE A C 1
ATOM 841 O O . ILE A 1 106 ? 12.773 5.906 3.488 1 93.44 106 ILE A O 1
ATOM 845 N N . ARG A 1 107 ? 13.266 3.727 3.596 1 90.06 107 ARG A N 1
ATOM 846 C CA . ARG A 1 107 ? 13.078 3.682 5.043 1 90.06 107 ARG A CA 1
ATOM 847 C C . ARG A 1 107 ? 14.031 4.641 5.746 1 90.06 107 ARG A C 1
ATOM 849 O O . ARG A 1 107 ? 13.648 5.32 6.703 1 90.06 107 ARG A O 1
ATOM 856 N N . GLY A 1 108 ? 15.234 4.59 5.297 1 91.31 108 GLY A N 1
ATOM 857 C CA . GLY A 1 108 ? 16.219 5.508 5.859 1 91.31 108 GLY A CA 1
ATOM 858 C C . GLY A 1 108 ? 15.828 6.965 5.699 1 91.31 108 GLY A C 1
ATOM 859 O O . GLY A 1 108 ? 15.938 7.75 6.641 1 91.31 108 GLY A O 1
ATOM 860 N N . LYS A 1 109 ? 15.359 7.289 4.547 1 93.38 109 LYS A N 1
ATOM 861 C CA . LYS A 1 109 ? 14.953 8.664 4.277 1 93.38 109 LYS A CA 1
ATOM 862 C C . LYS A 1 109 ? 13.727 9.047 5.094 1 93.38 109 LYS A C 1
ATOM 864 O O . LYS A 1 109 ? 13.602 10.188 5.551 1 93.38 109 LYS A O 1
ATOM 869 N N . PHE A 1 110 ? 12.875 8.172 5.246 1 91.56 110 PHE A N 1
ATOM 870 C CA . PHE A 1 110 ? 11.695 8.414 6.066 1 91.56 110 PHE A CA 1
ATOM 871 C C . PHE A 1 110 ? 12.086 8.648 7.523 1 91.56 110 PHE A C 1
ATOM 873 O O . PHE A 1 110 ? 11.539 9.531 8.188 1 91.56 110 PHE A O 1
ATOM 880 N N . ARG A 1 111 ? 12.977 7.746 8.008 1 88.25 111 ARG A N 1
ATOM 881 C CA . ARG A 1 111 ? 13.477 7.949 9.367 1 88.25 111 ARG A CA 1
ATOM 882 C C . ARG A 1 111 ? 14.078 9.344 9.523 1 88.25 111 ARG A C 1
ATOM 884 O O . ARG A 1 111 ? 13.883 10 10.555 1 88.25 111 ARG A O 1
ATOM 891 N N . GLN A 1 112 ? 14.75 9.812 8.562 1 88.38 112 GLN A N 1
ATOM 892 C CA . GLN A 1 112 ? 15.32 11.156 8.562 1 88.38 112 GLN A CA 1
ATOM 893 C C . GLN A 1 112 ? 14.234 12.219 8.648 1 88.38 112 GLN A C 1
ATOM 895 O O . GLN A 1 112 ? 14.375 13.211 9.367 1 88.38 112 GLN A O 1
ATOM 900 N N . LEU A 1 113 ? 13.156 12.055 7.969 1 87.25 113 LEU A N 1
ATOM 901 C CA . LEU A 1 113 ? 12.031 12.977 8 1 87.25 113 LEU A CA 1
ATOM 902 C C . LEU A 1 113 ? 11.406 13.031 9.391 1 87.25 113 LEU A C 1
ATOM 904 O O . LEU A 1 113 ? 11.117 14.109 9.898 1 87.25 113 LEU A O 1
ATOM 908 N N . LEU A 1 114 ? 11.297 11.805 9.953 1 83.12 114 LEU A N 1
ATOM 909 C CA . LEU A 1 114 ? 10.719 11.758 11.289 1 83.12 114 LEU A CA 1
ATOM 910 C C . LEU A 1 114 ? 11.609 12.461 12.297 1 83.12 114 LEU A C 1
ATOM 912 O O . LEU A 1 114 ? 11.117 13.141 13.203 1 83.12 114 LEU A O 1
ATOM 916 N N . GLN A 1 115 ? 12.789 12.258 12.195 1 81.94 115 GLN A N 1
ATOM 917 C CA . GLN A 1 115 ? 13.742 12.898 13.094 1 81.94 115 GLN A CA 1
ATOM 918 C C . GLN A 1 115 ? 13.719 14.414 12.93 1 81.94 115 GLN A C 1
ATOM 920 O O . GLN A 1 115 ? 13.789 15.156 13.914 1 81.94 115 GLN A O 1
ATOM 925 N N . SER A 1 116 ? 13.617 14.906 11.758 1 77.44 116 SER A N 1
ATOM 926 C CA . SER A 1 116 ? 13.586 16.344 11.477 1 77.44 116 SER A CA 1
ATOM 927 C C . SER A 1 116 ? 12.273 16.953 11.945 1 77.44 116 SER A C 1
ATOM 929 O O . SER A 1 116 ? 12.234 18.125 12.328 1 77.44 116 SER A O 1
ATOM 931 N N . SER A 1 117 ? 11.219 16.188 11.859 1 71.25 117 SER A N 1
ATOM 932 C CA . SER A 1 117 ? 9.898 16.641 12.273 1 71.25 117 SER A CA 1
ATOM 933 C C . SER A 1 117 ? 9.766 16.656 13.789 1 71.25 117 SER A C 1
ATOM 935 O O . SER A 1 117 ? 9.039 17.484 14.352 1 71.25 117 SER A O 1
ATOM 937 N N . ARG A 1 118 ? 10.297 15.555 14.469 1 61.34 118 ARG A N 1
ATOM 938 C CA . ARG A 1 118 ? 10.273 15.422 15.922 1 61.34 118 ARG A CA 1
ATOM 939 C C . ARG A 1 118 ? 11 16.578 16.594 1 61.34 118 ARG A C 1
ATOM 941 O O . ARG A 1 118 ? 10.586 17.047 17.656 1 61.34 118 ARG A O 1
ATOM 948 N N . THR A 1 119 ? 12.227 16.812 16.109 1 54.03 119 THR A N 1
ATOM 949 C CA . THR A 1 119 ? 12.836 17.969 16.75 1 54.03 119 THR A CA 1
ATOM 950 C C . THR A 1 119 ? 11.812 19.078 16.953 1 54.03 119 THR A C 1
ATOM 952 O O . THR A 1 119 ? 11.859 19.797 17.953 1 54.03 119 THR A O 1
ATOM 955 N N . LYS A 1 120 ? 10.922 19.141 16.156 1 48.94 120 LYS A N 1
ATOM 956 C CA . LYS A 1 120 ? 9.773 20 16.469 1 48.94 120 LYS A CA 1
ATOM 957 C C . LYS A 1 120 ? 8.688 19.203 17.188 1 48.94 120 LYS A C 1
ATOM 959 O O . LYS A 1 120 ? 8 19.75 18.062 1 48.94 120 LYS A O 1
ATOM 964 N N . MET A 1 121 ? 8.539 18.016 16.844 1 45.25 121 MET A N 1
ATOM 965 C CA . MET A 1 121 ? 7.57 17.109 17.469 1 45.25 121 MET A CA 1
ATOM 966 C C . MET A 1 121 ? 8.023 16.703 18.859 1 45.25 121 MET A C 1
ATOM 968 O O . MET A 1 121 ? 7.191 16.453 19.734 1 45.25 121 MET A O 1
ATOM 972 N N . LEU A 1 122 ? 9.242 16.422 19.281 1 44.03 122 LEU A N 1
ATOM 973 C CA . LEU A 1 122 ? 9.641 16.344 20.688 1 44.03 122 LEU A CA 1
ATOM 974 C C . LEU A 1 122 ? 9 17.469 21.484 1 44.03 122 LEU A C 1
ATOM 976 O O . LEU A 1 122 ? 8.672 17.281 22.672 1 44.03 122 LEU A O 1
ATOM 980 N N . ARG A 1 123 ? 8.922 18.672 21.078 1 39.84 123 ARG A N 1
ATOM 981 C CA . ARG A 1 123 ? 7.949 19.438 21.859 1 39.84 123 ARG A CA 1
ATOM 982 C C . ARG A 1 123 ? 6.59 18.75 21.859 1 39.84 123 ARG A C 1
ATOM 984 O O . ARG A 1 123 ? 5.918 18.703 22.891 1 39.84 123 ARG A O 1
ATOM 991 N N . TRP A 1 124 ? 6.105 18.406 20.781 1 40.34 124 TRP A N 1
ATOM 992 C CA . TRP A 1 124 ? 4.797 17.766 20.703 1 40.34 124 TRP A CA 1
ATOM 993 C C . TRP A 1 124 ? 4.895 16.281 21.047 1 40.34 124 TRP A C 1
ATOM 995 O O . TRP A 1 124 ? 3.877 15.633 21.281 1 40.34 124 TRP A O 1
ATOM 1005 N N . GLN A 1 125 ? 5.965 15.516 20.953 1 40.03 125 GLN A N 1
ATOM 1006 C CA . GLN A 1 125 ? 6.062 14.07 21.156 1 40.03 125 GLN A CA 1
ATOM 1007 C C . GLN A 1 125 ? 5.785 13.695 22.594 1 40.03 125 GLN A C 1
ATOM 1009 O O . GLN A 1 125 ? 5.898 12.523 22.969 1 40.03 125 GLN A O 1
ATOM 1014 N N . ASP A 1 126 ? 5.652 14.328 23.547 1 39.75 126 ASP A N 1
ATOM 1015 C CA . ASP A 1 126 ? 5.078 13.484 24.594 1 39.75 126 ASP A CA 1
ATOM 1016 C C . ASP A 1 126 ? 4.023 12.547 24.016 1 39.75 126 ASP A C 1
ATOM 1018 O O . ASP A 1 126 ? 3.221 11.969 24.75 1 39.75 126 ASP A O 1
ATOM 1022 N N . LEU A 1 127 ? 3.678 12.547 22.719 1 37.78 127 LEU A N 1
ATOM 1023 C CA . LEU A 1 127 ? 2.766 11.68 21.984 1 37.78 127 LEU A CA 1
ATOM 1024 C C . LEU A 1 127 ? 3.393 10.312 21.75 1 37.78 127 LEU A C 1
ATOM 1026 O O . LEU A 1 127 ? 3.809 9.992 20.641 1 37.78 127 LEU A O 1
ATOM 1030 N N . GLY A 1 128 ? 4.246 9.773 22.328 1 37.53 128 GLY A N 1
ATOM 1031 C CA . GLY A 1 128 ? 5.027 8.547 22.422 1 37.53 128 GLY A CA 1
ATOM 1032 C C . GLY A 1 128 ? 4.348 7.359 21.781 1 37.53 128 GLY A C 1
ATOM 1033 O O . GLY A 1 128 ? 4.953 6.652 20.969 1 37.53 128 GLY A O 1
ATOM 1034 N N . SER A 1 129 ? 3.268 6.797 22.266 1 40.25 129 SER A N 1
ATOM 1035 C CA . SER A 1 129 ? 2.615 5.535 21.938 1 40.25 129 SER A CA 1
ATOM 1036 C C . SER A 1 129 ? 2.008 5.586 20.531 1 40.25 129 SER A C 1
ATOM 1038 O O . SER A 1 129 ? 1.816 4.551 19.891 1 40.25 129 SER A O 1
ATOM 1040 N N . GLU A 1 130 ? 1.561 6.648 20.016 1 40.78 130 GLU A N 1
ATOM 1041 C CA . GLU A 1 130 ? 0.874 6.812 18.734 1 40.78 130 GLU A CA 1
ATOM 1042 C C . GLU A 1 130 ? 1.868 6.898 17.578 1 40.78 130 GLU A C 1
ATOM 1044 O O . GLU A 1 130 ? 1.473 6.918 16.422 1 40.78 130 GLU A O 1
ATOM 1049 N N . MET A 1 131 ? 2.949 7.309 17.719 1 43.06 131 MET A N 1
ATOM 1050 C CA . MET A 1 131 ? 4.086 7.152 16.828 1 43.06 131 MET A CA 1
ATOM 1051 C C . MET A 1 131 ? 4.254 5.695 16.406 1 43.06 131 MET A C 1
ATOM 1053 O O . MET A 1 131 ? 4.793 5.41 15.336 1 43.06 131 MET A O 1
ATOM 1057 N N . TRP A 1 132 ? 3.906 4.844 17.312 1 43.88 132 TRP A N 1
ATOM 1058 C CA . TRP A 1 132 ? 3.711 3.443 16.953 1 43.88 132 TRP A CA 1
ATOM 1059 C C . TRP A 1 132 ? 2.818 3.312 15.727 1 43.88 132 TRP A C 1
ATOM 1061 O O . TRP A 1 132 ? 2.916 2.332 14.984 1 43.88 132 TRP A O 1
ATOM 1071 N N . ALA A 1 133 ? 1.891 4.113 15.57 1 43.66 133 ALA A N 1
ATOM 1072 C CA . ALA A 1 133 ? 1.117 4.172 14.328 1 43.66 133 ALA A CA 1
ATOM 1073 C C . ALA A 1 133 ? 2.008 4.527 13.148 1 43.66 133 ALA A C 1
ATOM 1075 O O . ALA A 1 133 ? 1.782 4.055 12.031 1 43.66 133 ALA A O 1
ATOM 1076 N N . CYS A 1 134 ? 2.879 5.531 13.328 1 45.31 134 CYS A N 1
ATOM 1077 C CA . CYS A 1 134 ? 3.941 5.68 12.336 1 45.31 134 CYS A CA 1
ATOM 1078 C C . CYS A 1 134 ? 4.742 4.387 12.203 1 45.31 134 CYS A C 1
ATOM 1080 O O . CYS A 1 134 ? 5.211 4.051 11.117 1 45.31 134 CYS A O 1
ATOM 1082 N N . HIS A 1 135 ? 5.16 3.75 13.352 1 41.41 135 HIS A N 1
ATOM 1083 C CA . HIS A 1 135 ? 5.613 2.365 13.281 1 41.41 135 HIS A CA 1
ATOM 1084 C C . HIS A 1 135 ? 4.652 1.512 12.461 1 41.41 135 HIS A C 1
ATOM 1086 O O . HIS A 1 135 ? 5.074 0.573 11.781 1 41.41 135 HIS A O 1
ATOM 1092 N N . ALA A 1 136 ? 3.471 1.671 12.586 1 41.88 136 ALA A N 1
ATOM 1093 C CA . ALA A 1 136 ? 2.473 0.96 11.789 1 41.88 136 ALA A CA 1
ATOM 1094 C C . ALA A 1 136 ? 2.789 1.058 10.297 1 41.88 136 ALA A C 1
ATOM 1096 O O . ALA A 1 136 ? 2.332 0.231 9.508 1 41.88 136 ALA A O 1
ATOM 1097 N N . CYS A 1 137 ? 3.262 2.244 9.859 1 44.75 137 CYS A N 1
ATOM 1098 C CA . CYS A 1 137 ? 3.871 2.037 8.547 1 44.75 137 CYS A CA 1
ATOM 1099 C C . CYS A 1 137 ? 4.805 0.833 8.562 1 44.75 137 CYS A C 1
ATOM 1101 O O . CYS A 1 137 ? 4.969 0.155 7.551 1 44.75 137 CYS A O 1
ATOM 1103 N N . HIS A 1 138 ? 5.688 0.615 9.461 1 38.22 138 HIS A N 1
ATOM 1104 C CA . HIS A 1 138 ? 6.555 -0.556 9.547 1 38.22 138 HIS A CA 1
ATOM 1105 C C . HIS A 1 138 ? 5.758 -1.806 9.906 1 38.22 138 HIS A C 1
ATOM 1107 O O . HIS A 1 138 ? 6.207 -2.926 9.656 1 38.22 138 HIS A O 1
ATOM 1113 N N . ILE A 1 139 ? 5.059 -1.816 11.062 1 39.16 139 ILE A N 1
ATOM 1114 C CA . ILE A 1 139 ? 4.801 -3.002 11.867 1 39.16 139 ILE A CA 1
ATOM 1115 C C . ILE A 1 139 ? 3.926 -3.979 11.086 1 39.16 139 ILE A C 1
ATOM 1117 O O . ILE A 1 139 ? 2.697 -3.912 11.156 1 39.16 139 ILE A O 1
ATOM 1121 N N . LEU A 1 140 ? 3.408 -3.885 9.992 1 35.31 140 LEU A N 1
ATOM 1122 C CA . LEU A 1 140 ? 2.807 -5.215 9.984 1 35.31 140 LEU A CA 1
ATOM 1123 C C . LEU A 1 140 ? 3.809 -6.266 10.445 1 35.31 140 LEU A C 1
ATOM 1125 O O . LEU A 1 140 ? 4.871 -6.43 9.844 1 35.31 140 LEU A O 1
ATOM 1129 N N . PRO A 1 141 ? 3.783 -6.484 11.82 1 31.52 141 PRO A N 1
ATOM 1130 C CA . PRO A 1 141 ? 4.605 -7.57 12.367 1 31.52 141 PRO A CA 1
ATOM 1131 C C . PRO A 1 141 ? 4.609 -8.812 11.477 1 31.52 141 PRO A C 1
ATOM 1133 O O . PRO A 1 141 ? 5.113 -9.859 11.883 1 31.52 141 PRO A O 1
ATOM 1136 N N . TRP A 1 142 ? 3.979 -9.062 10.461 1 28.56 142 TRP A N 1
ATOM 1137 C CA . TRP A 1 142 ? 4.02 -10.492 10.164 1 28.56 142 TRP A CA 1
ATOM 1138 C C . TRP A 1 142 ? 5.457 -10.969 9.977 1 28.56 142 TRP A C 1
ATOM 1140 O O . TRP A 1 142 ? 5.691 -12.117 9.609 1 28.56 142 TRP A O 1
ATOM 1150 N N . ILE A 1 143 ? 6.559 -10.188 10.031 1 24.08 143 ILE A N 1
ATOM 1151 C CA . ILE A 1 143 ? 7.645 -11.148 9.898 1 24.08 143 ILE A CA 1
ATOM 1152 C C . ILE A 1 143 ? 7.789 -11.945 11.188 1 24.08 143 ILE A C 1
ATOM 1154 O O . ILE A 1 143 ? 7.793 -11.375 12.281 1 24.08 143 ILE A O 1
ATOM 1158 N N . MET B 1 1 ? -23.547 -59.906 -36.219 1 33.19 1 MET B N 1
ATOM 1159 C CA . MET B 1 1 ? -22.188 -59.906 -35.688 1 33.19 1 MET B CA 1
ATOM 1160 C C . MET B 1 1 ? -21.875 -58.562 -35.031 1 33.19 1 MET B C 1
ATOM 1162 O O . MET B 1 1 ? -21.703 -57.531 -35.719 1 33.19 1 MET B O 1
ATOM 1166 N N . ARG B 1 2 ? -22.594 -58.312 -33.969 1 40.34 2 ARG B N 1
ATOM 1167 C CA . ARG B 1 2 ? -22.547 -57.094 -33.156 1 40.34 2 ARG B CA 1
ATOM 1168 C C . ARG B 1 2 ? -21.156 -56.844 -32.594 1 40.34 2 ARG B C 1
ATOM 1170 O O . ARG B 1 2 ? -20.625 -57.719 -31.891 1 40.34 2 ARG B O 1
ATOM 1177 N N . ARG B 1 3 ? -20.281 -56.188 -33.469 1 44 3 ARG B N 1
ATOM 1178 C CA . ARG B 1 3 ? -18.969 -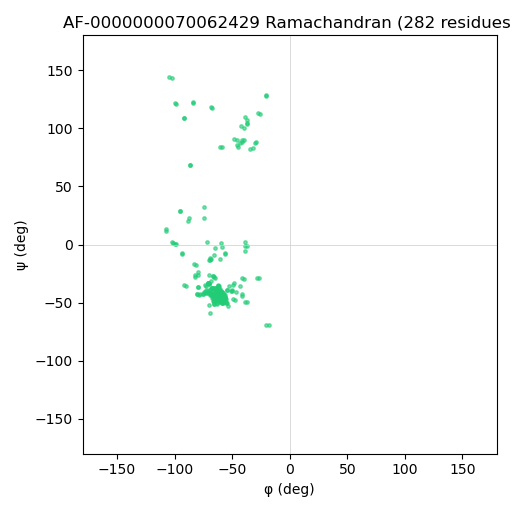55.75 -33 1 44 3 ARG B CA 1
ATOM 1179 C C . ARG B 1 3 ? -19.062 -55.188 -31.578 1 44 3 ARG B C 1
ATOM 1181 O O . ARG B 1 3 ? -19.828 -54.219 -31.344 1 44 3 ARG B O 1
ATOM 1188 N N . HIS B 1 4 ? -18.906 -56.031 -30.562 1 38.72 4 HIS B N 1
ATOM 1189 C CA . HIS B 1 4 ? -18.719 -55.562 -29.188 1 38.72 4 HIS B CA 1
ATOM 1190 C C . HIS B 1 4 ? -17.703 -54.406 -29.125 1 38.72 4 HIS B C 1
ATOM 1192 O O . HIS B 1 4 ? -16.594 -54.531 -29.625 1 38.72 4 HIS B O 1
ATOM 1198 N N . ARG B 1 5 ? -18.141 -53.188 -29.359 1 43.41 5 ARG B N 1
ATOM 1199 C CA . ARG B 1 5 ? -17.281 -52.031 -29.125 1 43.41 5 ARG B CA 1
ATOM 1200 C C . ARG B 1 5 ? -16.484 -52.188 -27.828 1 43.41 5 ARG B C 1
ATOM 1202 O O . ARG B 1 5 ? -17.078 -52.438 -26.766 1 43.41 5 ARG B O 1
ATOM 1209 N N . ARG B 1 6 ? -15.289 -52.844 -27.969 1 45.5 6 ARG B N 1
ATOM 1210 C CA . ARG B 1 6 ? -14.359 -52.844 -26.844 1 45.5 6 ARG B CA 1
ATOM 1211 C C . ARG B 1 6 ? -14.367 -51.5 -26.109 1 45.5 6 ARG B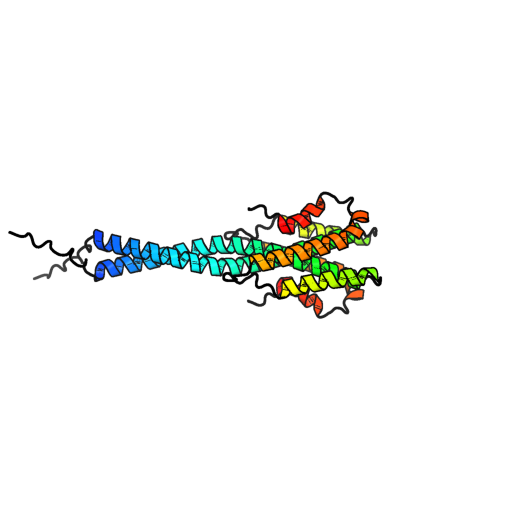 C 1
ATOM 1213 O O . ARG B 1 6 ? -14.383 -50.438 -26.75 1 45.5 6 ARG B O 1
ATOM 1220 N N . SER B 1 7 ? -15.023 -51.469 -24.953 1 42.88 7 SER B N 1
ATOM 1221 C CA . SER B 1 7 ? -14.961 -50.312 -24.047 1 42.88 7 SER B CA 1
ATOM 1222 C C . SER B 1 7 ? -13.562 -49.719 -24.016 1 42.88 7 SER B C 1
ATOM 1224 O O . SER B 1 7 ? -12.562 -50.406 -24.156 1 42.88 7 SER B O 1
ATOM 1226 N N . PRO B 1 8 ? -13.398 -48.531 -24.594 1 43.06 8 PRO B N 1
ATOM 1227 C CA . PRO B 1 8 ? -12.039 -47.969 -24.562 1 43.06 8 PRO B CA 1
ATOM 1228 C C . PRO B 1 8 ? -11.25 -48.406 -23.344 1 43.06 8 PRO B C 1
ATOM 1230 O O . PRO B 1 8 ? -11.789 -48.438 -22.234 1 43.06 8 PRO B O 1
ATOM 1233 N N . GLY B 1 9 ? -10.562 -49.531 -23.391 1 41.03 9 GLY B N 1
ATOM 1234 C CA . GLY B 1 9 ? -9.695 -50.031 -22.344 1 41.03 9 GLY B CA 1
ATOM 1235 C C . GLY B 1 9 ? -9.125 -48.938 -21.453 1 41.03 9 GLY B C 1
ATOM 1236 O O . GLY B 1 9 ? -8.953 -47.812 -21.891 1 41.03 9 GLY B O 1
ATOM 1237 N N . HIS B 1 10 ? -9.508 -48.844 -20.156 1 48.97 10 HIS B N 1
ATOM 1238 C CA . HIS B 1 10 ? -8.875 -48.031 -19.141 1 48.97 10 HIS B CA 1
ATOM 1239 C C . HIS B 1 10 ? -7.371 -47.906 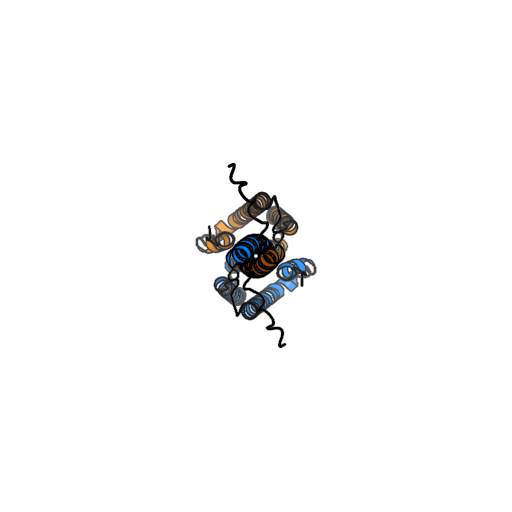-19.375 1 48.97 10 HIS B C 1
ATOM 1241 O O . HIS B 1 10 ? -6.691 -48.938 -19.531 1 48.97 10 HIS B O 1
ATOM 1247 N N . PRO B 1 11 ? -6.867 -47 -20.219 1 53.19 11 PRO B N 1
ATOM 1248 C CA . PRO B 1 11 ? -5.418 -46.875 -20.375 1 53.19 11 PRO B CA 1
ATOM 1249 C C . PRO B 1 11 ? -4.641 -47.438 -19.203 1 53.19 11 PRO B C 1
ATOM 1251 O O . PRO B 1 11 ? -5.156 -47.5 -18.078 1 53.19 11 PRO B O 1
ATOM 1254 N N . PRO B 1 12 ? -3.738 -48.25 -19.328 1 61.31 12 PRO B N 1
ATOM 1255 C CA . PRO B 1 12 ? -3.111 -48.75 -18.109 1 61.31 12 PRO B CA 1
ATOM 1256 C C . PRO B 1 12 ? -2.9 -47.688 -17.047 1 61.31 12 PRO B C 1
ATOM 1258 O O . PRO B 1 12 ? -2.479 -46.562 -17.375 1 61.31 12 PRO B O 1
ATOM 1261 N N . ALA B 1 13 ? -3.797 -47.625 -16.016 1 70.12 13 ALA B N 1
ATOM 1262 C CA . ALA B 1 13 ? -3.994 -46.75 -14.844 1 70.12 13 ALA B CA 1
ATOM 1263 C C . ALA B 1 13 ? -2.67 -46.156 -14.375 1 70.12 13 ALA B C 1
ATOM 1265 O O . ALA B 1 13 ? -2.615 -45 -13.984 1 70.12 13 ALA B O 1
ATOM 1266 N N . LYS B 1 14 ? -1.669 -46.969 -14.672 1 74.31 14 LYS B N 1
ATOM 1267 C CA . LYS B 1 14 ? -0.383 -46.562 -14.102 1 74.31 14 LYS B CA 1
ATOM 1268 C C . LYS B 1 14 ? 0.247 -45.438 -14.906 1 74.31 14 LYS B C 1
ATOM 1270 O O . LYS B 1 14 ? 0.754 -44.469 -14.336 1 74.31 14 LYS B O 1
ATOM 1275 N N . PHE B 1 15 ? 0.191 -45.562 -16.328 1 78.44 15 PHE B N 1
ATOM 1276 C CA . PHE B 1 15 ? 0.828 -44.531 -17.156 1 78.44 15 PHE B CA 1
ATOM 1277 C C . PHE B 1 15 ? 0.047 -43.219 -17.109 1 78.44 15 PHE B C 1
ATOM 1279 O O . PHE B 1 15 ? 0.637 -42.156 -17.125 1 78.44 15 PHE B O 1
ATOM 1286 N N . HIS B 1 16 ? -1.254 -43.469 -17.172 1 84.44 16 HIS B N 1
ATOM 1287 C CA . HIS B 1 16 ? -2.07 -42.281 -17.016 1 84.44 16 HIS B CA 1
ATOM 1288 C C . HIS B 1 16 ? -1.753 -41.562 -15.711 1 84.44 16 HIS B C 1
ATOM 1290 O O . HIS B 1 16 ? -1.626 -40.344 -15.68 1 84.44 16 HIS B O 1
ATOM 1296 N N . GLY B 1 17 ? -1.592 -42.281 -14.57 1 87.62 17 GLY B N 1
ATOM 1297 C CA . GLY B 1 17 ? -1.301 -41.719 -13.258 1 87.62 17 GLY B CA 1
ATOM 1298 C C . GLY B 1 17 ? 0.032 -41 -13.195 1 87.62 17 GLY B C 1
ATOM 1299 O O . GLY B 1 17 ? 0.136 -39.938 -12.602 1 87.62 17 GLY B O 1
ATOM 1300 N N . GLU B 1 18 ? 1.032 -41.688 -13.781 1 87.5 18 GLU B N 1
ATOM 1301 C CA . GLU B 1 18 ? 2.346 -41.031 -13.828 1 87.5 18 GLU B CA 1
ATOM 1302 C C . GLU B 1 18 ? 2.299 -39.719 -14.617 1 87.5 18 GLU B C 1
ATOM 1304 O O . GLU B 1 18 ? 2.883 -38.719 -14.195 1 87.5 18 GLU B O 1
ATOM 1309 N N . GLY B 1 19 ? 1.67 -39.75 -15.844 1 88.44 19 GLY B N 1
ATOM 1310 C CA . GLY B 1 19 ? 1.485 -38.531 -16.609 1 88.44 19 GLY B CA 1
ATOM 1311 C C . GLY B 1 19 ? 0.73 -37.469 -15.859 1 88.44 19 GLY B C 1
ATOM 1312 O O . GLY B 1 19 ? 1.114 -36.281 -15.883 1 88.44 19 GLY B O 1
ATOM 1313 N N . TYR B 1 20 ? -0.363 -37.844 -15.234 1 90.38 20 TYR B N 1
ATOM 1314 C CA . TYR B 1 20 ? -1.156 -36.906 -14.422 1 90.38 20 TYR B CA 1
ATOM 1315 C C . TYR B 1 20 ? -0.298 -36.25 -13.359 1 90.38 20 TYR B C 1
ATOM 1317 O O . TYR B 1 20 ? -0.344 -35.031 -13.188 1 90.38 20 TYR B O 1
ATOM 1325 N N . GLN B 1 21 ? 0.479 -37 -12.57 1 92.06 21 GLN B N 1
ATOM 1326 C CA . GLN B 1 21 ? 1.311 -36.469 -11.5 1 92.06 21 GLN B CA 1
ATOM 1327 C C . GLN B 1 21 ? 2.365 -35.5 -12.039 1 92.06 21 GLN B C 1
ATOM 1329 O O . GLN B 1 21 ? 2.611 -34.469 -11.445 1 92.06 21 GLN B O 1
ATOM 1334 N N . GLU B 1 22 ? 3.016 -35.938 -13.117 1 91.75 22 GLU B N 1
ATOM 1335 C CA . GLU B 1 22 ? 3.998 -35.062 -13.75 1 91.75 22 GLU B CA 1
ATOM 1336 C C . GLU B 1 22 ? 3.363 -33.75 -14.188 1 91.75 22 GLU B C 1
ATOM 1338 O O . GLU B 1 22 ? 3.906 -32.688 -13.93 1 91.75 22 GLU B O 1
ATOM 1343 N N . GLY B 1 23 ? 2.242 -33.812 -14.891 1 92.12 23 GLY B N 1
ATOM 1344 C CA . GLY B 1 23 ? 1.529 -32.625 -15.312 1 92.12 23 GLY B CA 1
ATOM 1345 C C . GLY B 1 23 ? 1.089 -31.734 -14.148 1 92.12 23 GLY B C 1
ATOM 1346 O O . GLY B 1 23 ? 1.223 -30.516 -14.195 1 92.12 23 GLY B O 1
ATOM 1347 N N . TYR B 1 24 ? 0.585 -32.406 -13.172 1 93.75 24 TYR B N 1
ATOM 1348 C CA . TYR B 1 24 ? 0.119 -31.703 -11.992 1 93.75 24 TYR B CA 1
ATOM 1349 C C . TYR B 1 24 ? 1.252 -30.906 -11.344 1 93.75 24 TYR B C 1
ATOM 1351 O O . TYR B 1 24 ? 1.077 -29.734 -10.992 1 93.75 24 TYR B O 1
ATOM 1359 N N . GLU B 1 25 ? 2.412 -31.5 -11.109 1 94.62 25 GLU B N 1
ATOM 1360 C CA . GLU B 1 25 ? 3.553 -30.844 -10.469 1 94.62 25 GLU B CA 1
ATOM 1361 C C . GLU B 1 25 ? 4.051 -29.672 -11.297 1 94.62 25 GLU B C 1
ATOM 1363 O O . GLU B 1 25 ? 4.289 -28.578 -10.758 1 94.62 25 GLU B O 1
ATOM 1368 N N . GLU B 1 26 ? 4.18 -29.922 -12.586 1 93.94 26 GLU B N 1
ATOM 1369 C CA . GLU B 1 26 ? 4.629 -28.844 -13.453 1 93.94 26 GLU B CA 1
ATOM 1370 C C . GLU B 1 26 ? 3.605 -27.703 -13.516 1 93.94 26 GLU B C 1
ATOM 1372 O O . GLU B 1 26 ? 3.963 -26.531 -13.422 1 93.94 26 GLU B O 1
ATOM 1377 N N . GLY B 1 27 ? 2.363 -28.062 -13.719 1 93.19 27 GLY B N 1
ATOM 1378 C CA . GLY B 1 27 ? 1.308 -27.062 -13.742 1 93.19 27 GLY B CA 1
ATOM 1379 C C . GLY B 1 27 ? 1.22 -26.266 -12.453 1 93.19 27 GLY B C 1
ATOM 1380 O O . GLY B 1 27 ? 1.087 -25.047 -12.484 1 93.19 27 GLY B O 1
ATOM 1381 N N . SER B 1 28 ? 1.318 -27 -11.359 1 95.12 28 SER B N 1
ATOM 1382 C CA . SER B 1 28 ? 1.261 -26.344 -10.055 1 95.12 28 SER B CA 1
ATOM 1383 C C . SER B 1 28 ? 2.398 -25.344 -9.883 1 95.12 28 SER B C 1
ATOM 1385 O O . SER B 1 28 ? 2.176 -24.219 -9.43 1 95.12 28 SER B O 1
ATOM 1387 N N . SER B 1 29 ? 3.59 -25.766 -10.234 1 95.5 29 SER B N 1
ATOM 1388 C CA . SER B 1 29 ? 4.766 -24.922 -10.07 1 95.5 29 SER B CA 1
ATOM 1389 C C . SER B 1 29 ? 4.648 -23.656 -10.914 1 95.5 29 SER B C 1
ATOM 1391 O O . SER B 1 29 ? 4.875 -22.547 -10.414 1 95.5 29 SER B O 1
ATOM 1393 N N . LEU B 1 30 ? 4.215 -23.766 -12.109 1 94 30 LEU B N 1
ATOM 1394 C CA . LEU B 1 30 ? 4.07 -22.625 -13 1 94 30 LEU B CA 1
ATOM 1395 C C . LEU B 1 30 ? 2.898 -21.75 -12.578 1 94 30 LEU B C 1
ATOM 1397 O O . LEU B 1 30 ? 2.98 -20.516 -12.641 1 94 30 LEU B O 1
ATOM 1401 N N . GLY B 1 31 ? 1.873 -22.422 -12.195 1 94.19 31 GLY B N 1
ATOM 1402 C CA . GLY B 1 31 ? 0.708 -21.703 -11.719 1 94.19 31 GLY B CA 1
ATOM 1403 C C . GLY B 1 31 ? 1 -20.844 -10.5 1 94.19 31 GLY B C 1
ATOM 1404 O O . GLY B 1 31 ? 0.562 -19.688 -10.43 1 94.19 31 GLY B O 1
ATOM 1405 N N . ILE B 1 32 ? 1.701 -21.359 -9.602 1 94.94 32 ILE B N 1
ATOM 1406 C CA . ILE B 1 32 ? 2.053 -20.641 -8.383 1 94.94 32 ILE B CA 1
ATOM 1407 C C . ILE B 1 32 ? 2.83 -19.375 -8.742 1 94.94 32 ILE B C 1
ATOM 1409 O O . ILE B 1 32 ? 2.553 -18.297 -8.211 1 94.94 32 ILE B O 1
ATOM 1413 N N . VAL B 1 33 ? 3.795 -19.5 -9.625 1 94.25 33 VAL B N 1
ATOM 1414 C CA . VAL B 1 33 ? 4.629 -18.359 -10.023 1 94.25 33 VAL B CA 1
ATOM 1415 C C . VAL B 1 33 ? 3.764 -17.297 -10.703 1 94.25 33 VAL B C 1
ATOM 1417 O O . VAL B 1 33 ? 3.859 -16.125 -10.375 1 94.25 33 VAL B O 1
ATOM 1420 N N . GLU B 1 34 ? 2.988 -17.766 -11.586 1 93.25 34 GLU B N 1
ATOM 1421 C CA . GLU B 1 34 ? 2.092 -16.844 -12.281 1 93.25 34 GLU B CA 1
ATOM 1422 C C . GLU B 1 34 ? 1.137 -16.172 -11.305 1 93.25 34 GLU B C 1
ATOM 1424 O O . GLU B 1 34 ? 0.967 -14.945 -11.352 1 93.25 34 GLU B O 1
ATOM 1429 N N . GLY B 1 35 ? 0.514 -16.875 -10.469 1 94.06 35 GLY B N 1
ATOM 1430 C CA . GLY B 1 35 ? -0.387 -16.344 -9.461 1 94.06 35 GLY B CA 1
ATOM 1431 C C . GLY B 1 35 ? 0.282 -15.336 -8.539 1 94.06 35 GLY B C 1
ATOM 1432 O O . GLY B 1 35 ? -0.286 -14.289 -8.234 1 94.06 35 GLY B O 1
ATOM 1433 N N . ARG B 1 36 ? 1.437 -15.703 -8.195 1 93.94 36 ARG B N 1
ATOM 1434 C CA . ARG B 1 36 ? 2.18 -14.836 -7.285 1 93.94 36 ARG B CA 1
ATOM 1435 C C . ARG B 1 36 ? 2.441 -13.477 -7.926 1 93.94 36 ARG B C 1
ATOM 1437 O O . ARG B 1 36 ? 2.328 -12.438 -7.262 1 93.94 36 ARG B O 1
ATOM 1444 N N . GLN B 1 37 ? 2.768 -13.43 -9.172 1 93.38 37 GLN B N 1
ATOM 1445 C CA . GLN B 1 37 ? 3.043 -12.188 -9.883 1 93.38 37 GLN B CA 1
ATOM 1446 C C . GLN B 1 37 ? 1.795 -11.312 -9.961 1 93.38 37 GLN B C 1
ATOM 1448 O O . GLN B 1 37 ? 1.842 -10.125 -9.641 1 93.38 37 GLN B O 1
ATOM 1453 N N . TYR B 1 38 ? 0.766 -12 -10.359 1 91.38 38 TYR B N 1
ATOM 1454 C CA . TYR B 1 38 ? -0.494 -11.273 -10.438 1 91.38 38 TYR B CA 1
ATOM 1455 C C . TYR B 1 38 ? -0.93 -10.773 -9.07 1 91.38 38 TYR B C 1
ATOM 1457 O O . TYR B 1 38 ? -1.342 -9.625 -8.922 1 91.38 38 TYR B O 1
ATOM 1465 N N . GLY B 1 39 ? -0.854 -11.594 -8.102 1 92.75 39 GLY B N 1
ATOM 1466 C CA . GLY B 1 39 ? -1.24 -11.242 -6.746 1 92.75 39 GLY B CA 1
ATOM 1467 C C . GLY B 1 39 ? -0.428 -10.094 -6.172 1 92.75 39 GLY B C 1
ATOM 1468 O O . GLY B 1 39 ? -0.981 -9.188 -5.555 1 92.75 39 GLY B O 1
ATOM 1469 N N . THR B 1 40 ? 0.825 -10.211 -6.371 1 93.19 40 THR B N 1
ATOM 1470 C CA . THR B 1 40 ? 1.711 -9.172 -5.867 1 93.19 40 THR B CA 1
ATOM 1471 C C . THR B 1 40 ? 1.307 -7.805 -6.41 1 93.19 40 THR B C 1
ATOM 1473 O O . THR B 1 40 ? 1.199 -6.836 -5.656 1 93.19 40 THR B O 1
ATOM 1476 N N . LEU B 1 41 ? 1.034 -7.727 -7.664 1 91.62 41 LEU B N 1
ATOM 1477 C CA . LEU B 1 41 ? 0.648 -6.469 -8.297 1 91.62 41 LEU B CA 1
ATOM 1478 C C . LEU B 1 41 ? -0.676 -5.965 -7.738 1 91.62 41 LEU B C 1
ATOM 1480 O O . LEU B 1 41 ? -0.787 -4.797 -7.352 1 91.62 41 LEU B O 1
ATOM 1484 N N . HIS B 1 42 ? -1.568 -6.848 -7.656 1 90.88 42 HIS B N 1
ATOM 1485 C CA . HIS B 1 42 ? -2.889 -6.477 -7.16 1 90.88 42 HIS B CA 1
ATOM 1486 C C . HIS B 1 42 ? -2.824 -6.027 -5.703 1 90.88 42 HIS B C 1
ATOM 1488 O O . HIS B 1 42 ? -3.412 -5.012 -5.336 1 90.88 42 HIS B O 1
ATOM 1494 N N . GLY B 1 43 ? -2.162 -6.754 -4.914 1 91.44 43 GLY B N 1
ATOM 1495 C CA . GLY B 1 43 ? -1.986 -6.41 -3.514 1 91.44 43 GLY B CA 1
ATOM 1496 C C . GLY B 1 43 ? -1.288 -5.078 -3.307 1 91.44 43 GLY B C 1
ATOM 1497 O O . GLY B 1 43 ? -1.703 -4.277 -2.469 1 91.44 43 GLY B O 1
ATOM 1498 N N . ALA B 1 44 ? -0.278 -4.883 -4.082 1 91.12 44 ALA B N 1
ATOM 1499 C CA . ALA B 1 44 ? 0.487 -3.646 -3.965 1 91.12 44 ALA B CA 1
ATOM 1500 C C . ALA B 1 44 ? -0.381 -2.432 -4.281 1 91.12 44 ALA B C 1
ATOM 1502 O O . ALA B 1 44 ? -0.258 -1.388 -3.639 1 91.12 44 ALA B O 1
ATOM 1503 N N . LYS B 1 45 ? -1.24 -2.561 -5.16 1 89.56 45 LYS B N 1
ATOM 1504 C CA . LYS B 1 45 ? -2.121 -1.466 -5.555 1 89.56 45 LYS B CA 1
ATOM 1505 C C . LYS B 1 45 ? -3.059 -1.076 -4.414 1 89.56 45 LYS B C 1
ATOM 1507 O O . LYS B 1 45 ? -3.135 0.095 -4.039 1 89.56 45 LYS B O 1
ATOM 1512 N N . ILE B 1 46 ? -3.686 -2.07 -3.904 1 90.06 46 ILE B N 1
ATOM 1513 C CA . ILE B 1 46 ? -4.625 -1.822 -2.814 1 90.06 46 ILE B CA 1
ATOM 1514 C C . ILE B 1 46 ? -3.863 -1.396 -1.562 1 90.06 46 ILE B C 1
ATOM 1516 O O . ILE B 1 46 ? -4.242 -0.427 -0.898 1 90.06 46 ILE B O 1
ATOM 1520 N N . GLY B 1 47 ? -2.816 -2.076 -1.311 1 90.38 47 GLY B N 1
ATOM 1521 C CA . GLY B 1 47 ? -1.993 -1.74 -0.16 1 90.38 47 GLY B CA 1
ATOM 1522 C C . GLY B 1 47 ? -1.467 -0.317 -0.198 1 90.38 47 GLY B C 1
ATOM 1523 O O . GLY B 1 47 ? -1.541 0.404 0.799 1 90.38 47 GLY B O 1
ATOM 1524 N N . SER B 1 48 ? -0.972 0.055 -1.342 1 90.44 48 SER B N 1
ATOM 1525 C CA . SER B 1 48 ? -0.409 1.395 -1.47 1 90.44 48 SER B CA 1
ATOM 1526 C C . SER B 1 48 ? -1.478 2.465 -1.273 1 90.44 48 SER B C 1
ATOM 1528 O O . SER B 1 48 ? -1.216 3.506 -0.668 1 90.44 48 SER B O 1
ATOM 1530 N N . GLU B 1 49 ? -2.631 2.283 -1.717 1 88.44 49 GLU B N 1
ATOM 1531 C CA . GLU B 1 49 ? -3.738 3.219 -1.543 1 88.44 49 GLU B CA 1
ATOM 1532 C C . GLU B 1 49 ? -4.098 3.379 -0.068 1 88.44 49 GLU B C 1
ATOM 1534 O O . GLU B 1 49 ? -4.145 4.496 0.447 1 88.44 49 GLU B O 1
ATOM 1539 N N . ILE B 1 50 ? -4.262 2.273 0.543 1 90.88 50 ILE B N 1
ATOM 1540 C CA . ILE B 1 50 ? -4.621 2.27 1.957 1 90.88 50 ILE B CA 1
ATOM 1541 C C . ILE B 1 50 ? -3.498 2.902 2.777 1 90.88 50 ILE B C 1
ATOM 1543 O O . ILE B 1 50 ? -3.754 3.699 3.682 1 90.88 50 ILE B O 1
ATOM 1547 N N . GLY B 1 51 ? -2.287 2.518 2.451 1 90.25 51 GLY B N 1
ATOM 1548 C CA . GLY B 1 51 ? -1.15 3.121 3.127 1 90.25 51 GLY B CA 1
ATOM 1549 C C . GLY B 1 51 ? -1.092 4.629 2.967 1 90.25 51 GLY B C 1
ATOM 1550 O O . GLY B 1 51 ? -0.814 5.352 3.928 1 90.25 51 GLY B O 1
ATOM 1551 N N . CYS B 1 52 ? -1.391 5.059 1.805 1 89.62 52 CYS B N 1
ATOM 1552 C CA . CYS B 1 52 ? -1.375 6.492 1.532 1 89.62 52 CYS B CA 1
ATOM 1553 C C . CYS B 1 52 ? -2.383 7.227 2.408 1 89.62 52 CYS B C 1
ATOM 1555 O O . CYS B 1 52 ? -2.057 8.25 3.014 1 89.62 52 CYS B O 1
ATOM 1557 N N . TYR B 1 53 ? -3.555 6.672 2.514 1 89.81 53 TYR B N 1
ATOM 1558 C CA . TYR B 1 53 ? -4.574 7.27 3.369 1 89.81 53 TYR B CA 1
ATOM 1559 C C . TYR B 1 53 ? -4.129 7.273 4.828 1 89.81 53 TYR B C 1
ATOM 1561 O O . TYR B 1 53 ? -4.312 8.266 5.539 1 89.81 53 TYR B O 1
ATOM 1569 N N . ARG B 1 54 ? -3.568 6.227 5.191 1 90.06 54 ARG B N 1
ATOM 1570 C CA . ARG B 1 54 ? -3.143 6.078 6.578 1 90.06 54 ARG B CA 1
ATOM 1571 C C . ARG B 1 54 ? -2.027 7.059 6.922 1 90.06 54 ARG B C 1
ATOM 1573 O O . ARG B 1 54 ? -2.092 7.75 7.938 1 90.06 54 ARG B O 1
ATOM 1580 N N . GLY B 1 55 ? -1.011 7.098 6.039 1 88.88 55 GLY B N 1
ATOM 1581 C CA . GLY B 1 55 ? 0.07 8.039 6.273 1 88.88 55 GLY B CA 1
ATOM 1582 C C . GLY B 1 55 ? -0.394 9.484 6.293 1 88.88 55 GLY B C 1
ATOM 1583 O O . GLY B 1 55 ? 0.02 10.266 7.156 1 88.88 55 GLY B O 1
ATOM 1584 N N . PHE B 1 56 ? -1.273 9.797 5.438 1 89.38 56 PHE B N 1
ATOM 1585 C CA . PHE B 1 56 ? -1.82 11.148 5.348 1 89.38 56 PHE B CA 1
ATOM 1586 C C . PHE B 1 56 ? -2.605 11.492 6.605 1 89.38 56 PHE B C 1
ATOM 1588 O O . PHE B 1 56 ? -2.414 12.562 7.188 1 89.38 56 PHE B O 1
ATOM 1595 N N . ALA B 1 57 ? -3.443 10.617 7 1 88.25 57 ALA B N 1
ATOM 1596 C CA . ALA B 1 57 ? -4.289 10.844 8.164 1 88.25 57 ALA B CA 1
ATOM 1597 C C . ALA B 1 57 ? -3.453 10.984 9.438 1 88.25 57 ALA B C 1
ATOM 1599 O O . ALA B 1 57 ? -3.738 11.836 10.281 1 88.25 57 ALA B O 1
ATOM 1600 N N . LEU B 1 58 ? -2.455 10.211 9.531 1 86.75 58 LEU B N 1
ATOM 1601 C CA . LEU B 1 58 ? -1.603 10.266 10.711 1 86.75 58 LEU B CA 1
ATOM 1602 C C . LEU B 1 58 ? -0.837 11.578 10.773 1 86.75 58 LEU B C 1
ATOM 1604 O O . LEU B 1 58 ? -0.727 12.188 11.836 1 86.75 58 LEU B O 1
ATOM 1608 N N . ALA B 1 59 ? -0.355 11.969 9.641 1 85.31 59 ALA B N 1
ATOM 1609 C CA . ALA B 1 59 ? 0.333 13.25 9.609 1 85.31 59 ALA B CA 1
ATOM 1610 C C . ALA B 1 59 ? -0.614 14.391 9.984 1 85.31 59 ALA B C 1
ATOM 1612 O O . ALA B 1 59 ? -0.25 15.281 10.766 1 85.31 59 ALA B O 1
ATOM 1613 N N . TRP B 1 60 ? -1.818 14.344 9.539 1 83.44 60 TRP B N 1
ATOM 1614 C CA . TRP B 1 60 ? -2.811 15.375 9.828 1 83.44 60 TRP B CA 1
ATOM 1615 C C . TRP B 1 60 ? -3.205 15.352 11.305 1 83.44 60 TRP B C 1
ATOM 1617 O O . TRP B 1 60 ? -3.402 16.406 11.914 1 83.44 60 TRP B O 1
ATOM 1627 N N . LYS B 1 61 ? -3.326 14.211 11.711 1 84.5 61 LYS B N 1
ATOM 1628 C CA . LYS B 1 61 ? -3.65 14.078 13.125 1 84.5 61 LYS B CA 1
ATOM 1629 C C . LYS B 1 61 ? -2.594 14.75 14 1 84.5 61 LYS B C 1
ATOM 1631 O O . LYS B 1 61 ? -2.926 15.453 14.953 1 84.5 61 LYS B O 1
ATOM 1636 N N . CYS B 1 62 ? -1.367 14.523 13.656 1 75.81 62 CYS B N 1
ATOM 1637 C CA . CYS B 1 62 ? -0.258 15.125 14.391 1 75.81 62 CYS B CA 1
ATOM 1638 C C . CYS B 1 62 ? -0.304 16.641 14.297 1 75.81 62 CYS B C 1
ATOM 1640 O O . CYS B 1 62 ? -0.052 17.344 15.281 1 75.81 62 CYS B O 1
ATOM 1642 N N . LEU B 1 63 ? -0.694 17.219 13.258 1 72.75 63 LEU B N 1
ATOM 1643 C CA . LEU B 1 63 ? -0.745 18.656 13.031 1 72.75 63 LEU B CA 1
ATOM 1644 C C . LEU B 1 63 ? -1.908 19.281 13.789 1 72.75 63 LEU B C 1
ATOM 1646 O O . LEU B 1 63 ? -1.76 20.344 14.391 1 72.75 63 LEU B O 1
ATOM 1650 N N . LEU B 1 64 ? -3 18.609 13.773 1 76.88 64 LEU B N 1
ATOM 1651 C CA . LEU B 1 64 ? -4.191 19.125 14.438 1 76.88 64 LEU B CA 1
ATOM 1652 C C . LEU B 1 64 ? -4.035 19.078 15.953 1 76.88 64 LEU B C 1
ATOM 1654 O O . LEU B 1 64 ? -4.586 19.922 16.672 1 76.88 64 LEU B O 1
ATOM 1658 N N . HIS B 1 65 ? -3.348 18.109 16.328 1 74.25 65 HIS B N 1
ATOM 1659 C CA . HIS B 1 65 ? -3.102 18.016 17.766 1 74.25 65 HIS B CA 1
ATOM 1660 C C . HIS B 1 65 ? -2.258 19.188 18.25 1 74.25 65 HIS B C 1
ATOM 1662 O O . HIS B 1 65 ? -2.438 19.641 19.391 1 74.25 65 HIS B O 1
ATOM 1668 N N . SER B 1 66 ? -1.479 19.672 17.391 1 68.94 66 SER B N 1
ATOM 1669 C CA . SER B 1 66 ? -0.634 20.797 17.766 1 68.94 66 SER B CA 1
ATOM 1670 C C . SER B 1 66 ? -1.396 22.125 17.688 1 68.94 66 SER B C 1
ATOM 1672 O O . SER B 1 66 ? -1.007 23.109 18.312 1 68.94 66 SER B O 1
ATOM 1674 N N . SER B 1 67 ? -2.473 22.078 17 1 65.38 67 SER B N 1
ATOM 1675 C CA . SER B 1 67 ? -3.223 23.312 16.812 1 65.38 67 SER B CA 1
ATOM 1676 C C . SER B 1 67 ? -4.398 23.406 17.781 1 65.38 67 SER B C 1
ATOM 1678 O O . SER B 1 67 ? -5 22.375 18.125 1 65.38 67 SER B O 1
ATOM 1680 N N . THR B 1 68 ? -4.57 24.375 18.656 1 62.12 68 THR B N 1
ATOM 1681 C CA . THR B 1 68 ? -5.508 24.531 19.75 1 62.12 68 THR B CA 1
ATOM 1682 C C . THR B 1 68 ? -6.809 25.172 19.281 1 62.12 68 THR B C 1
ATOM 1684 O O . THR B 1 68 ? -7.715 25.406 20.078 1 62.12 68 THR B O 1
ATOM 1687 N N . GLY B 1 69 ? -7.215 25.156 18.156 1 60.88 69 GLY B N 1
ATOM 1688 C CA . GLY B 1 69 ? -8.438 25.906 17.906 1 60.88 69 GLY B CA 1
ATOM 1689 C C . GLY B 1 69 ? -9.656 25.016 17.734 1 60.88 69 GLY B C 1
ATOM 1690 O O . GLY B 1 69 ? -9.531 23.812 17.531 1 60.88 69 GLY B O 1
ATOM 1691 N N . GLU B 1 70 ? -10.875 25.531 18.25 1 58.88 70 GLU B N 1
ATOM 1692 C CA . GLU B 1 70 ? -12.164 24.859 18.156 1 58.88 70 GLU B CA 1
ATOM 1693 C C . GLU B 1 70 ? -12.336 24.172 16.797 1 58.88 70 GLU B C 1
ATOM 1695 O O . GLU B 1 70 ? -12.789 23.016 16.734 1 58.88 70 GLU B O 1
ATOM 1700 N N . LYS B 1 71 ? -12.094 24.828 15.641 1 61.69 71 LYS B N 1
ATOM 1701 C CA . LYS B 1 71 ? -12.188 24.281 14.289 1 61.69 71 LYS B CA 1
ATOM 1702 C C . LYS B 1 71 ? -11.312 23.047 14.117 1 61.69 71 LYS B C 1
ATOM 1704 O O . LYS B 1 71 ? -11.672 22.109 13.406 1 61.69 71 LYS B O 1
ATOM 1709 N N . ASP B 1 72 ? -10.531 22.75 15.07 1 74.06 72 ASP B N 1
ATOM 1710 C CA . ASP B 1 72 ? -9.602 21.641 15 1 74.06 72 ASP B CA 1
ATOM 1711 C C . ASP B 1 72 ? -10.211 20.375 15.602 1 74.06 72 ASP B C 1
ATOM 1713 O O . ASP B 1 72 ? -9.828 19.266 15.242 1 74.06 72 ASP B O 1
ATOM 1717 N N . SER B 1 73 ? -11.398 20.734 16.203 1 81.88 73 SER B N 1
ATOM 1718 C CA . SER B 1 73 ? -12.031 19.562 16.812 1 81.88 73 SER B CA 1
ATOM 1719 C C . SER B 1 73 ? -12.773 18.734 15.781 1 81.88 73 SER B C 1
ATOM 1721 O O . SER B 1 73 ? -12.703 17.5 15.797 1 81.88 73 SER B O 1
ATOM 1723 N N . ARG B 1 74 ? -13.516 19.391 14.852 1 83.44 74 ARG B N 1
ATOM 1724 C CA . ARG B 1 74 ? -14.242 18.672 13.812 1 83.44 74 ARG B CA 1
ATOM 1725 C C . ARG B 1 74 ? -13.281 17.938 12.883 1 83.44 74 ARG B C 1
ATOM 1727 O O . ARG B 1 74 ? -13.531 16.797 12.5 1 83.44 74 ARG B O 1
ATOM 1734 N N . LYS B 1 75 ? -12.266 18.562 12.555 1 84.06 75 LYS B N 1
ATOM 1735 C CA . LYS B 1 75 ? -11.242 17.953 11.711 1 84.06 75 LYS B CA 1
ATOM 1736 C C . LYS B 1 75 ? -10.633 16.719 12.391 1 84.06 75 LYS B C 1
ATOM 1738 O O . LYS B 1 75 ? -10.383 15.703 11.75 1 84.06 75 LYS B O 1
ATOM 1743 N N . MET B 1 76 ? -10.484 16.875 13.672 1 88.75 76 MET B N 1
ATOM 1744 C CA . MET B 1 76 ? -9.914 15.773 14.445 1 88.75 76 MET B CA 1
ATOM 1745 C C . MET B 1 76 ? -10.844 14.57 14.438 1 88.75 76 MET B C 1
ATOM 1747 O O . MET B 1 76 ? -10.391 13.43 14.312 1 88.75 76 MET B O 1
ATOM 1751 N N . LYS B 1 77 ? -12.047 14.82 14.492 1 92.25 77 LYS B N 1
ATOM 1752 C CA . LYS B 1 77 ? -13.023 13.742 14.492 1 92.25 77 LYS B CA 1
ATOM 1753 C C . LYS B 1 77 ? -13.016 12.992 13.156 1 92.25 77 LYS B C 1
ATOM 1755 O O . LYS B 1 77 ? -13.086 11.766 13.133 1 92.25 77 LYS B O 1
ATOM 1760 N N . VAL B 1 78 ? -12.945 13.711 12.102 1 91.62 78 VAL B N 1
ATOM 1761 C CA . VAL B 1 78 ? -12.914 13.109 10.766 1 91.62 78 VAL B CA 1
ATOM 1762 C C . VAL B 1 78 ? -11.641 12.281 10.609 1 91.62 78 VAL B C 1
ATOM 1764 O O . VAL B 1 78 ? -11.68 11.164 10.094 1 91.62 78 VAL B O 1
ATOM 1767 N N . VAL B 1 79 ? -10.562 12.797 11.047 1 91.19 79 VAL B N 1
ATOM 1768 C CA . VAL B 1 79 ? -9.273 12.117 10.953 1 91.19 79 VAL B CA 1
ATOM 1769 C C . VAL B 1 79 ? -9.297 10.844 11.781 1 91.19 79 VAL B C 1
ATOM 1771 O O . VAL B 1 79 ? -8.867 9.781 11.32 1 91.19 79 VAL B O 1
ATOM 1774 N N . GLU B 1 80 ? -9.812 10.922 12.914 1 92.12 80 GLU B N 1
ATOM 1775 C CA . GLU B 1 80 ? -9.883 9.758 13.797 1 92.12 80 GLU B CA 1
ATOM 1776 C C . GLU B 1 80 ? -10.828 8.695 13.234 1 92.12 80 GLU B C 1
ATOM 1778 O O . GLU B 1 80 ? -10.555 7.5 13.344 1 92.12 80 GLU B O 1
ATOM 1783 N N . ALA B 1 81 ? -11.898 9.094 12.633 1 95.38 81 ALA B N 1
ATOM 1784 C CA . ALA B 1 81 ? -12.812 8.156 11.984 1 95.38 81 ALA B CA 1
ATOM 1785 C C . ALA B 1 81 ? -12.125 7.441 10.82 1 95.38 81 ALA B C 1
ATOM 1787 O O . ALA B 1 81 ? -12.281 6.23 10.656 1 95.38 81 ALA B O 1
ATOM 1788 N N . LEU B 1 82 ? -11.414 8.148 10.047 1 94.38 82 LEU B N 1
ATOM 1789 C CA . LEU B 1 82 ? -10.672 7.559 8.945 1 94.38 82 LEU B CA 1
ATOM 1790 C C . LEU B 1 82 ? -9.633 6.566 9.461 1 94.38 82 LEU B C 1
ATOM 1792 O O . LEU B 1 82 ? -9.508 5.461 8.93 1 94.38 82 LEU B O 1
ATOM 1796 N N . ILE B 1 83 ? -8.977 6.922 10.469 1 91.75 83 ILE B N 1
ATOM 1797 C CA . ILE B 1 83 ? -7.949 6.059 11.039 1 91.75 83 ILE B CA 1
ATOM 1798 C C . ILE B 1 83 ? -8.594 4.773 11.562 1 91.75 83 ILE B C 1
ATOM 1800 O O . ILE B 1 83 ? -8.047 3.682 11.383 1 91.75 83 ILE B O 1
ATOM 1804 N N . ALA B 1 84 ? -9.68 4.918 12.133 1 92.88 84 ALA B N 1
ATOM 1805 C CA . ALA B 1 84 ? -10.391 3.746 12.633 1 92.88 84 ALA B CA 1
ATOM 1806 C C . ALA B 1 84 ? -10.797 2.82 11.492 1 92.88 84 ALA B C 1
ATOM 1808 O O . ALA B 1 84 ? -10.633 1.602 11.578 1 92.88 84 ALA B O 1
ATOM 1809 N N . LEU B 1 85 ? -11.305 3.352 10.461 1 94.31 85 LEU B N 1
ATOM 1810 C CA . LEU B 1 85 ? -11.688 2.566 9.289 1 94.31 85 LEU B CA 1
ATOM 1811 C C . LEU B 1 85 ? -10.484 1.837 8.703 1 94.31 85 LEU B C 1
ATOM 1813 O O . LEU B 1 85 ? -10.586 0.661 8.344 1 94.31 85 LEU B O 1
ATOM 1817 N N . LEU B 1 86 ? -9.43 2.492 8.672 1 92.62 86 LEU B N 1
ATOM 1818 C CA . LEU B 1 86 ? -8.211 1.933 8.102 1 92.62 86 LEU B CA 1
ATOM 1819 C C . LEU B 1 86 ? -7.66 0.813 8.977 1 92.62 86 LEU B C 1
ATOM 1821 O O . LEU B 1 86 ? -7.16 -0.192 8.469 1 92.62 86 LEU B O 1
ATOM 1825 N N . GLN B 1 87 ? -7.738 0.976 10.242 1 88.44 87 GLN B N 1
ATOM 1826 C CA . GLN B 1 87 ? -7.223 -0.009 11.188 1 88.44 87 GLN B CA 1
ATOM 1827 C C . GLN B 1 87 ? -8.031 -1.304 11.125 1 88.44 87 GLN B C 1
ATOM 1829 O O . GLN B 1 87 ? -7.484 -2.389 11.344 1 88.44 87 GLN B O 1
ATOM 1834 N N . HIS B 1 88 ? -9.203 -1.171 10.758 1 91.31 88 HIS B N 1
ATOM 1835 C CA . HIS B 1 88 ? -10.07 -2.342 10.75 1 91.31 88 HIS B CA 1
ATOM 1836 C C . HIS B 1 88 ? -10.188 -2.928 9.344 1 91.31 88 HIS B C 1
ATOM 1838 O O . HIS B 1 88 ? -10.82 -3.969 9.148 1 91.31 88 HIS B O 1
ATOM 1844 N N . PHE B 1 89 ? -9.547 -2.365 8.391 1 92.06 89 PHE B N 1
ATOM 1845 C CA . PHE B 1 89 ? -9.609 -2.834 7.012 1 92.06 89 PHE B CA 1
ATOM 1846 C C . PHE B 1 89 ? -8.617 -3.971 6.785 1 92.06 89 PHE B C 1
ATOM 1848 O O . PHE B 1 89 ? -7.406 -3.789 6.949 1 92.06 89 PHE B O 1
ATOM 1855 N N . PRO B 1 90 ? -9.109 -5.086 6.363 1 90.12 90 PRO B N 1
ATOM 1856 C CA . PRO B 1 90 ? -8.211 -6.223 6.145 1 90.12 90 PRO B CA 1
ATOM 1857 C C . PRO B 1 90 ? -7.578 -6.211 4.754 1 90.12 90 PRO B C 1
ATOM 1859 O O . PRO B 1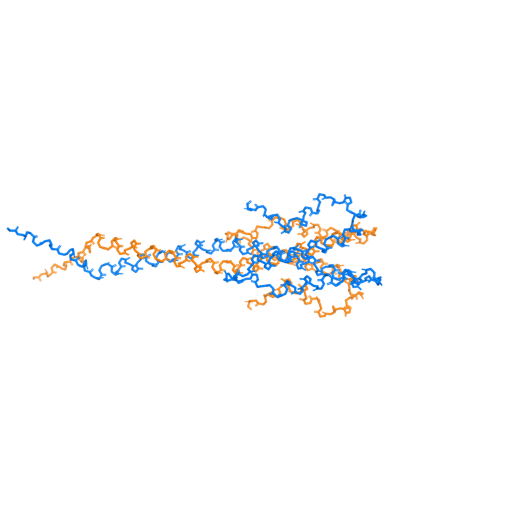 90 ? -7.816 -7.121 3.957 1 90.12 90 PRO B O 1
ATOM 1862 N N . TYR B 1 91 ? -6.73 -5.324 4.426 1 82 91 TYR B N 1
ATOM 1863 C CA . TYR B 1 91 ? -6.211 -5.066 3.088 1 82 91 TYR B CA 1
ATOM 1864 C C . TYR B 1 91 ? -5.332 -6.215 2.613 1 82 91 TYR B C 1
ATOM 1866 O O . TYR B 1 91 ? -5.09 -6.367 1.413 1 82 91 TYR B O 1
ATOM 1874 N N . GLY B 1 92 ? -4.914 -7.16 3.459 1 80.62 92 GLY B N 1
ATOM 1875 C CA . GLY B 1 92 ? -4.082 -8.289 3.07 1 80.62 92 GLY B CA 1
ATOM 1876 C C . GLY B 1 92 ? -4.863 -9.586 2.924 1 80.62 92 GLY B C 1
ATOM 1877 O O . GLY B 1 92 ? -4.297 -10.625 2.588 1 80.62 92 GLY B O 1
ATOM 1878 N N . ASP B 1 93 ? -6.078 -9.43 3.123 1 85.31 93 ASP B N 1
ATOM 1879 C CA . ASP B 1 93 ? -6.891 -10.641 3.012 1 85.31 93 ASP B CA 1
ATOM 1880 C C . ASP B 1 93 ? -7.422 -10.812 1.591 1 85.31 93 ASP B C 1
ATOM 1882 O O . ASP B 1 93 ? -8.344 -10.102 1.177 1 85.31 93 ASP B O 1
ATOM 1886 N N . PRO B 1 94 ? -6.863 -11.805 0.892 1 85.06 94 PRO B N 1
ATOM 1887 C CA . PRO B 1 94 ? -7.258 -12.016 -0.503 1 85.06 94 PRO B CA 1
ATOM 1888 C C . PRO B 1 94 ? -8.688 -12.547 -0.64 1 85.06 94 PRO B C 1
ATOM 1890 O O . PRO B 1 94 ? -9.242 -12.539 -1.74 1 85.06 94 PRO B O 1
ATOM 1893 N N . THR B 1 95 ? -9.266 -12.977 0.404 1 85.06 95 THR B N 1
ATOM 1894 C CA . THR B 1 95 ? -10.594 -13.57 0.333 1 85.06 95 THR B CA 1
ATOM 1895 C C . THR B 1 95 ? -11.641 -12.633 0.923 1 85.06 95 THR B C 1
ATOM 1897 O O . THR B 1 95 ? -12.797 -13.023 1.117 1 85.06 95 THR B O 1
ATOM 1900 N N . TYR B 1 96 ? -11.266 -11.492 1.116 1 89.62 96 TYR B N 1
ATOM 1901 C CA . TYR B 1 96 ? -12.172 -10.531 1.732 1 89.62 96 TYR B CA 1
ATOM 1902 C C . TYR B 1 96 ? -13.328 -10.195 0.799 1 89.62 96 TYR B C 1
ATOM 1904 O O . TYR B 1 96 ? -13.133 -9.555 -0.237 1 89.62 96 TYR B O 1
ATOM 1912 N N . GLU B 1 97 ? -14.578 -10.469 1.147 1 88.94 97 GLU B N 1
ATOM 1913 C CA . GLU B 1 97 ? -15.758 -10.352 0.297 1 88.94 97 GLU B CA 1
ATOM 1914 C C . GLU B 1 97 ? -16.234 -8.898 0.202 1 88.94 97 GLU B C 1
ATOM 1916 O O . GLU B 1 97 ? -16.734 -8.477 -0.836 1 88.94 97 GLU B O 1
ATOM 1921 N N . ARG B 1 98 ? -16.125 -8.195 1.258 1 92.56 98 ARG B N 1
ATOM 1922 C CA . ARG B 1 98 ? -16.625 -6.828 1.293 1 92.56 98 ARG B CA 1
ATOM 1923 C C . ARG B 1 98 ? -15.523 -5.824 0.993 1 92.56 98 ARG B C 1
ATOM 1925 O O . ARG B 1 98 ? -15.594 -4.668 1.41 1 92.56 98 ARG B O 1
ATOM 1932 N N . LEU B 1 99 ? -14.531 -6.16 0.242 1 90.44 99 LEU B N 1
ATOM 1933 C CA . LEU B 1 99 ? -13.367 -5.336 -0.048 1 90.44 99 LEU B CA 1
ATOM 1934 C C . LEU B 1 99 ? -13.773 -4.035 -0.731 1 90.44 99 LEU B C 1
ATOM 1936 O O . LEU B 1 99 ? -13.438 -2.949 -0.256 1 90.44 99 LEU B O 1
ATOM 1940 N N . HIS B 1 100 ? -14.586 -4.16 -1.742 1 89.5 100 HIS B N 1
ATOM 1941 C CA . HIS B 1 100 ? -14.898 -2.988 -2.549 1 89.5 100 HIS B CA 1
ATOM 1942 C C . HIS B 1 100 ? -15.836 -2.039 -1.802 1 89.5 100 HIS B C 1
ATOM 1944 O O . HIS B 1 100 ? -15.68 -0.819 -1.883 1 89.5 100 HIS B O 1
ATOM 1950 N N . GLU B 1 101 ? -16.656 -2.604 -1.088 1 94.12 101 GLU B N 1
ATOM 1951 C CA . GLU B 1 101 ? -17.578 -1.787 -0.301 1 94.12 101 GLU B CA 1
ATOM 1952 C C . GLU B 1 101 ? -16.828 -1.011 0.783 1 94.12 101 GLU B C 1
ATOM 1954 O O . GLU B 1 101 ? -17.031 0.193 0.946 1 94.12 101 GLU B O 1
ATOM 1959 N N . ASP B 1 102 ? -15.961 -1.702 1.473 1 95 102 ASP B N 1
ATOM 1960 C CA . ASP B 1 102 ? -15.203 -1.057 2.537 1 95 102 ASP B CA 1
ATOM 1961 C C . ASP B 1 102 ? -14.18 -0.072 1.966 1 95 102 ASP B C 1
ATOM 1963 O O . ASP B 1 102 ? -13.938 0.985 2.551 1 95 102 ASP B O 1
ATOM 1967 N N . LEU B 1 103 ? -13.641 -0.391 0.839 1 92.12 103 LEU B N 1
ATOM 1968 C CA . LEU B 1 103 ? -12.727 0.528 0.176 1 92.12 103 LEU B CA 1
ATOM 1969 C C . LEU B 1 103 ? -13.438 1.817 -0.219 1 92.12 103 LEU B C 1
ATOM 1971 O O . LEU B 1 103 ? -12.898 2.91 -0.041 1 92.12 103 LEU B O 1
ATOM 1975 N N . ASP B 1 104 ? -14.602 1.691 -0.678 1 92.5 104 ASP B N 1
ATOM 1976 C CA . ASP B 1 104 ? -15.375 2.867 -1.06 1 92.5 104 ASP B CA 1
ATOM 1977 C C . ASP B 1 104 ? -15.703 3.727 0.159 1 92.5 104 ASP B C 1
ATOM 1979 O O . ASP B 1 104 ? -15.703 4.957 0.078 1 92.5 104 ASP B O 1
ATOM 1983 N N . ARG B 1 105 ? -15.992 3.098 1.212 1 94.81 105 ARG B N 1
ATOM 1984 C CA . ARG B 1 105 ? -16.25 3.807 2.461 1 94.81 105 ARG B CA 1
ATOM 1985 C C . ARG B 1 105 ? -15.016 4.582 2.91 1 94.81 105 ARG B C 1
ATOM 1987 O O . ARG B 1 105 ? -15.117 5.738 3.326 1 94.81 105 ARG B O 1
ATOM 1994 N N . ILE B 1 106 ? -13.898 4.004 2.795 1 93.5 106 ILE B N 1
ATOM 1995 C CA . ILE B 1 106 ? -12.633 4.621 3.168 1 93.5 106 ILE B CA 1
ATOM 1996 C C . ILE B 1 106 ? -12.336 5.793 2.234 1 93.5 106 ILE B C 1
ATOM 1998 O O . ILE B 1 106 ? -11.984 6.883 2.689 1 93.5 106 ILE B O 1
ATOM 2002 N N . ARG B 1 107 ? -12.555 5.562 0.985 1 90.06 107 ARG B N 1
ATOM 2003 C CA . ARG B 1 107 ? -12.344 6.617 0.002 1 90.06 107 ARG B CA 1
ATOM 2004 C C . ARG B 1 107 ? -13.242 7.816 0.282 1 90.06 107 ARG B C 1
ATOM 2006 O O . ARG B 1 107 ? -12.812 8.969 0.165 1 90.06 107 ARG B O 1
ATOM 2013 N N . GLY B 1 108 ? -14.453 7.488 0.556 1 91.38 108 GLY B N 1
ATOM 2014 C CA . GLY B 1 108 ? -15.383 8.555 0.902 1 91.38 108 GLY B CA 1
ATOM 2015 C C . GLY B 1 108 ? -14.945 9.367 2.102 1 91.38 108 GLY B C 1
ATOM 2016 O O . GLY B 1 108 ? -15.008 10.602 2.082 1 91.38 108 GLY B O 1
ATOM 2017 N N . LYS B 1 109 ? -14.484 8.68 3.09 1 93.56 109 LYS B N 1
ATOM 2018 C CA . LYS B 1 109 ? -14.023 9.359 4.301 1 93.56 109 LYS B CA 1
ATOM 2019 C C . LYS B 1 109 ? -12.766 10.172 4.031 1 93.56 109 LYS B C 1
ATOM 2021 O O . LYS B 1 109 ? -12.594 11.258 4.59 1 93.56 109 LYS B O 1
ATOM 2026 N N . PHE B 1 110 ? -11.953 9.688 3.266 1 91.62 110 PHE B N 1
ATOM 2027 C CA . PHE B 1 110 ? -10.75 10.422 2.893 1 91.62 110 PHE B CA 1
ATOM 2028 C C . PHE B 1 110 ? -11.102 11.688 2.121 1 91.62 110 PHE B C 1
ATOM 2030 O O . PHE B 1 110 ? -10.508 12.742 2.344 1 91.62 110 PHE B O 1
ATOM 2037 N N . ARG B 1 111 ? -12.016 11.516 1.134 1 88.5 111 ARG B N 1
ATOM 2038 C CA . ARG B 1 111 ? -12.484 12.695 0.413 1 88.5 111 ARG B CA 1
ATOM 2039 C C . ARG B 1 111 ? -13.023 13.75 1.376 1 88.5 111 ARG B C 1
ATOM 2041 O O . ARG B 1 111 ? -12.773 14.945 1.196 1 88.5 111 ARG B O 1
ATOM 2048 N N . GLN B 1 112 ? -13.695 13.352 2.379 1 88.56 112 GLN B N 1
ATOM 2049 C CA . GLN B 1 112 ? -14.211 14.25 3.402 1 88.56 112 GLN B CA 1
ATOM 2050 C C . GLN B 1 112 ? -13.07 14.961 4.133 1 88.56 112 GLN B C 1
ATOM 2052 O O . GLN B 1 112 ? -13.164 16.156 4.418 1 88.56 112 GLN B O 1
ATOM 2057 N N . LEU B 1 113 ? -12.023 14.289 4.422 1 87.44 113 LEU B N 1
ATOM 2058 C CA . LEU B 1 113 ? -10.859 14.867 5.082 1 87.44 113 LEU B CA 1
ATOM 2059 C C . LEU B 1 113 ? -10.203 15.922 4.203 1 87.44 113 LEU B C 1
ATOM 2061 O O . LEU B 1 113 ? -9.867 17.016 4.68 1 87.44 113 LEU B O 1
ATOM 2065 N N . LEU B 1 114 ? -10.133 15.547 2.912 1 83.31 114 LEU B N 1
ATOM 2066 C CA . LEU B 1 114 ? -9.523 16.5 1.99 1 83.31 114 LEU B CA 1
ATOM 2067 C C . LEU B 1 114 ? -10.375 17.766 1.878 1 83.31 114 LEU B C 1
ATOM 2069 O O . LEU B 1 114 ? -9.844 18.875 1.785 1 83.31 114 LEU B O 1
ATOM 2073 N N . GLN B 1 115 ? -11.562 17.594 1.813 1 82.12 115 GLN B N 1
ATOM 2074 C CA . GLN B 1 115 ? -12.477 18.734 1.73 1 82.12 115 GLN B CA 1
ATOM 2075 C C . GLN B 1 115 ? -12.391 19.594 2.984 1 82.12 115 GLN B C 1
ATOM 2077 O O . GLN B 1 115 ? -12.414 20.828 2.898 1 82.12 115 GLN B O 1
ATOM 2082 N N . SER B 1 116 ? -12.297 19.031 4.113 1 77.62 116 SER B N 1
ATOM 2083 C CA . SER B 1 116 ? -12.211 19.766 5.379 1 77.62 116 SER B CA 1
ATOM 2084 C C . SER B 1 116 ? -10.867 20.469 5.52 1 77.62 116 SER B C 1
ATOM 2086 O O . SER B 1 116 ? -10.781 21.531 6.145 1 77.62 116 SER B O 1
ATOM 2088 N N . SER B 1 117 ? -9.844 19.859 4.973 1 71.75 117 SER B N 1
ATOM 2089 C CA . SER B 1 117 ? -8.5 20.422 5.023 1 71.75 117 SER B CA 1
ATOM 2090 C C . SER B 1 117 ? -8.344 21.578 4.039 1 71.75 117 SER B C 1
ATOM 2092 O O . SER B 1 117 ? -7.598 22.531 4.293 1 71.75 117 SER B O 1
ATOM 2094 N N . ARG B 1 118 ? -8.906 21.375 2.77 1 61.66 118 ARG B N 1
ATOM 2095 C CA . ARG B 1 118 ? -8.859 22.391 1.715 1 61.66 118 ARG B CA 1
ATOM 2096 C C . ARG B 1 118 ? -9.523 23.688 2.168 1 61.66 118 ARG B C 1
ATOM 2098 O O . ARG B 1 118 ? -9.07 24.781 1.825 1 61.66 118 ARG B O 1
ATOM 2105 N N . THR B 1 119 ? -10.75 23.516 2.684 1 54.34 119 THR B N 1
ATOM 2106 C CA . THR B 1 119 ? -11.305 24.781 3.152 1 54.34 119 THR B CA 1
ATOM 2107 C C . THR B 1 119 ? -10.242 25.609 3.869 1 54.34 119 THR B C 1
ATOM 2109 O O . THR B 1 119 ? -10.234 26.844 3.773 1 54.34 119 THR B O 1
ATOM 2112 N N . LYS B 1 120 ? -9.344 25.031 4.422 1 49.69 120 LYS B N 1
ATOM 2113 C CA . LYS B 1 120 ? -8.164 25.766 4.859 1 49.69 120 LYS B CA 1
ATOM 2114 C C . LYS B 1 120 ? -7.094 25.797 3.771 1 49.69 120 LYS B C 1
ATOM 2116 O O . LYS B 1 120 ? -6.375 26.797 3.625 1 49.69 120 LYS B O 1
ATOM 2121 N N . MET B 1 121 ? -7.004 24.75 3.064 1 45.59 121 MET B N 1
ATOM 2122 C CA . MET B 1 121 ? -6.059 24.641 1.957 1 45.59 121 MET B CA 1
ATOM 2123 C C . MET B 1 121 ? -6.496 25.5 0.776 1 45.59 121 MET B C 1
ATOM 2125 O O . MET B 1 121 ? -5.656 26.016 0.04 1 45.59 121 MET B O 1
ATOM 2129 N N . LEU B 1 122 ? -7.715 25.641 0.299 1 44.12 122 LEU B N 1
ATOM 2130 C CA . LEU B 1 122 ? -8.102 26.703 -0.625 1 44.12 122 LEU B CA 1
ATOM 2131 C C . LEU B 1 122 ? -7.461 28.031 -0.228 1 44.12 122 LEU B C 1
ATOM 2133 O O . LEU B 1 122 ? -7.121 28.844 -1.09 1 44.12 122 LEU B O 1
ATOM 2137 N N . ARG B 1 123 ? -7.422 28.438 0.947 1 40.22 123 ARG B N 1
ATOM 2138 C CA . ARG B 1 123 ? -6.469 29.531 1.108 1 40.22 123 ARG B CA 1
ATOM 2139 C C . ARG B 1 123 ? -5.09 29.141 0.579 1 40.22 123 ARG B C 1
ATOM 2141 O O . ARG B 1 123 ? -4.426 29.953 -0.081 1 40.22 123 ARG B O 1
ATOM 2148 N N . TRP B 1 124 ? -4.574 28.125 0.984 1 40.44 124 TRP B N 1
ATOM 2149 C CA . TRP B 1 124 ? -3.256 27.688 0.537 1 40.44 124 TRP B CA 1
ATOM 2150 C C . TRP B 1 124 ? -3.34 27.016 -0.829 1 40.44 124 TRP B C 1
ATOM 2152 O O . TRP B 1 124 ? -2.33 26.891 -1.525 1 40.44 124 TRP B O 1
ATOM 2162 N N . GLN B 1 125 ? -4.406 26.406 -1.324 1 40.22 125 GLN B N 1
ATOM 2163 C CA . GLN B 1 125 ? -4.438 25.641 -2.574 1 40.22 125 GLN B CA 1
ATOM 2164 C C . GLN B 1 125 ? -4.348 26.578 -3.779 1 40.22 125 GLN B C 1
ATOM 2166 O O . GLN B 1 125 ? -4.469 26.141 -4.922 1 40.22 125 GLN B O 1
ATOM 2171 N N . ASP B 1 126 ? -4.234 27.688 -3.916 1 40.19 126 ASP B N 1
ATOM 2172 C CA . ASP B 1 126 ? -3.715 27.969 -5.25 1 40.19 126 ASP B CA 1
ATOM 2173 C C . ASP B 1 126 ? -2.689 26.922 -5.672 1 40.19 126 ASP B C 1
ATOM 2175 O O . ASP B 1 126 ? -1.919 27.141 -6.609 1 40.19 126 ASP B O 1
ATOM 2179 N N . LEU B 1 127 ? -2.322 25.906 -4.867 1 37.78 127 LEU B N 1
ATOM 2180 C CA . LEU B 1 127 ? -1.415 24.797 -5.148 1 37.78 127 LEU B CA 1
ATOM 2181 C C . LEU B 1 127 ? -2.078 23.766 -6.059 1 37.78 127 LEU B C 1
ATOM 2183 O O . LEU B 1 127 ? -2.713 22.828 -5.578 1 37.78 127 LEU B O 1
ATOM 2187 N N . GLY B 1 128 ? -2.867 23.906 -6.91 1 37.84 128 GLY B N 1
ATOM 2188 C CA . GLY B 1 128 ? -3.627 23.234 -7.945 1 37.84 128 GLY B CA 1
ATOM 2189 C C . GLY B 1 128 ? -3.045 21.875 -8.32 1 37.84 128 GLY B C 1
ATOM 2190 O O . GLY B 1 128 ? -3.756 20.875 -8.344 1 37.84 128 GLY B O 1
ATOM 2191 N N . SER B 1 129 ? -1.908 21.719 -8.961 1 40.53 129 SER B N 1
ATOM 2192 C CA . SER B 1 129 ? -1.31 20.578 -9.633 1 40.53 129 SER B CA 1
ATOM 2193 C C . SER B 1 129 ? -0.864 19.516 -8.633 1 40.53 129 SER B C 1
ATOM 2195 O O . SER B 1 129 ? -0.651 18.359 -8.992 1 40.53 129 SER B O 1
ATOM 2197 N N . GLU B 1 130 ? -0.55 19.766 -7.43 1 41.19 130 GLU B N 1
ATOM 2198 C CA . GLU B 1 130 ? -0.033 18.875 -6.398 1 41.19 130 GLU B CA 1
ATOM 2199 C C . GLU B 1 130 ? -1.162 18.109 -5.723 1 41.19 130 GLU B C 1
ATOM 2201 O O . GLU B 1 130 ? -0.913 17.25 -4.863 1 41.19 130 GLU B O 1
ATOM 2206 N N . MET B 1 131 ? -2.258 18.5 -5.664 1 43.47 131 MET B N 1
ATOM 2207 C CA . MET B 1 131 ? -3.471 17.734 -5.398 1 43.47 131 MET B CA 1
ATOM 2208 C C . MET B 1 131 ? -3.465 16.422 -6.176 1 43.47 131 MET B C 1
ATOM 2210 O O . MET B 1 131 ? -4.016 15.422 -5.715 1 43.47 131 MET B O 1
ATOM 2214 N N . TRP B 1 132 ? -2.91 16.547 -7.344 1 44.34 132 TRP B N 1
ATOM 2215 C CA . TRP B 1 132 ? -2.629 15.344 -8.117 1 44.34 132 TRP B CA 1
ATOM 2216 C C . TRP B 1 132 ? -1.831 14.344 -7.289 1 44.34 132 TRP B C 1
ATOM 2218 O O . TRP B 1 132 ? -1.894 13.133 -7.535 1 44.34 132 TRP B O 1
ATOM 2228 N N . ALA B 1 133 ? -0.985 14.758 -6.488 1 44.44 133 ALA B N 1
ATOM 2229 C CA . ALA B 1 133 ? -0.3 13.859 -5.562 1 44.44 133 ALA B CA 1
ATOM 2230 C C . ALA B 1 133 ? -1.291 13.18 -4.625 1 44.44 133 ALA B C 1
ATOM 2232 O O . ALA B 1 133 ? -1.099 12.023 -4.242 1 44.44 133 ALA B O 1
ATOM 2233 N N . CYS B 1 134 ? -2.244 13.992 -4.074 1 45.56 134 CYS B N 1
ATOM 2234 C CA . CYS B 1 134 ? -3.367 13.336 -3.416 1 45.56 134 CYS B CA 1
ATOM 2235 C C . CYS B 1 134 ? -4.074 12.375 -4.367 1 45.56 134 CYS B C 1
ATOM 2237 O O . CYS B 1 134 ? -4.566 11.328 -3.949 1 45.56 134 CYS B O 1
ATOM 2239 N N . HIS B 1 135 ? -4.359 12.828 -5.633 1 41.75 135 HIS B N 1
ATOM 2240 C CA . HIS B 1 135 ? -4.758 11.875 -6.664 1 41.75 135 HIS B CA 1
ATOM 2241 C C . HIS B 1 135 ? -3.789 10.703 -6.734 1 41.75 135 HIS B C 1
ATOM 2243 O O . HIS B 1 135 ? -4.191 9.578 -7.039 1 41.75 135 HIS B O 1
ATOM 2249 N N . ALA B 1 136 ? -2.605 10.898 -6.613 1 42.5 136 ALA B N 1
ATOM 2250 C CA . ALA B 1 136 ? -1.611 9.828 -6.594 1 42.5 136 ALA B CA 1
ATOM 2251 C C . ALA B 1 136 ? -1.986 8.75 -5.582 1 42.5 136 ALA B C 1
ATOM 2253 O O . ALA B 1 136 ? -1.558 7.598 -5.703 1 42.5 136 ALA B O 1
ATOM 2254 N N . CYS B 1 137 ? -2.504 9.18 -4.422 1 45.03 137 CYS B N 1
ATOM 2255 C CA . CYS B 1 137 ? -3.141 8.055 -3.746 1 45.03 137 CYS B CA 1
ATOM 2256 C C . CYS B 1 137 ? -4.066 7.305 -4.695 1 45.03 137 CYS B C 1
ATOM 2258 O O . CYS B 1 137 ? -4.238 6.09 -4.57 1 45.03 137 CYS B O 1
ATOM 2260 N N . HIS B 1 138 ? -4.914 7.891 -5.461 1 38.53 138 HIS B N 1
ATOM 2261 C CA . HIS B 1 138 ? -5.77 7.207 -6.426 1 38.53 138 HIS B CA 1
ATOM 2262 C C . HIS B 1 138 ? -4.957 6.672 -7.602 1 38.53 138 HIS B C 1
ATOM 2264 O O . HIS B 1 138 ? -5.453 5.859 -8.383 1 38.53 138 HIS B O 1
ATOM 2270 N N . ILE B 1 139 ? -4.145 7.504 -8.242 1 39.5 139 ILE B N 1
ATOM 2271 C CA . ILE B 1 139 ? -3.797 7.363 -9.648 1 39.5 139 ILE B CA 1
ATOM 2272 C C . ILE B 1 139 ? -3.1 6.027 -9.875 1 39.5 139 ILE B C 1
ATOM 2274 O O . ILE B 1 139 ? -1.895 5.984 -10.141 1 39.5 139 ILE B O 1
ATOM 2278 N N . LEU B 1 140 ? -2.623 5.199 -9.086 1 35.94 140 LEU B N 1
ATOM 2279 C CA . LEU B 1 140 ? -2.102 4.277 -10.094 1 35.94 140 LEU B CA 1
ATOM 2280 C C . LEU B 1 140 ? -3.158 3.965 -11.148 1 35.94 140 LEU B C 1
ATOM 2282 O O . LEU B 1 140 ? -4.234 3.459 -10.82 1 35.94 140 LEU B O 1
ATOM 2286 N N . PRO B 1 141 ? -3.139 4.82 -12.227 1 31.56 141 PRO B N 1
ATOM 2287 C CA . PRO B 1 141 ? -4.012 4.547 -13.367 1 31.56 141 PRO B CA 1
ATOM 2288 C C . PRO B 1 141 ? -4.105 3.059 -13.695 1 31.56 141 PRO B C 1
ATOM 2290 O O . PRO B 1 141 ? -4.641 2.686 -14.742 1 31.56 141 PRO B O 1
ATOM 2293 N N . TRP B 1 142 ? -3.631 2.084 -13.172 1 28.77 142 TRP B N 1
ATOM 2294 C CA . TRP B 1 142 ? -3.74 0.892 -14.008 1 28.77 142 TRP B CA 1
ATOM 2295 C C . TRP B 1 142 ? -5.199 0.579 -14.312 1 28.77 142 TRP B C 1
ATOM 2297 O O . TRP B 1 142 ? -5.508 -0.453 -14.914 1 28.77 142 TRP B O 1
ATOM 2307 N N . ILE B 1 143 ? -6.27 1.316 -13.891 1 24.39 143 ILE B N 1
ATOM 2308 C CA . ILE B 1 143 ? -7.395 0.677 -14.562 1 24.39 143 ILE B CA 1
ATOM 2309 C C . ILE B 1 143 ? -7.355 0.998 -16.062 1 24.39 143 ILE B C 1
ATOM 2311 O O . ILE B 1 143 ? -7.176 2.154 -16.453 1 24.39 143 ILE B O 1
#

Organism: Cricetulus griseus (NCBI:txid10029)